Protein AF-A0A2D6PBL8-F1 (afdb_monomer_lite)

Structure (mmCIF, N/CA/C/O backbone):
data_AF-A0A2D6PBL8-F1
#
_entry.id   AF-A0A2D6PBL8-F1
#
loop_
_atom_site.group_PDB
_atom_site.id
_atom_site.type_symbol
_atom_site.label_atom_id
_atom_site.label_alt_id
_atom_site.label_comp_id
_atom_site.label_asym_id
_atom_site.label_entity_id
_atom_site.label_seq_id
_atom_site.pdbx_PDB_ins_code
_atom_site.Cartn_x
_atom_site.Cartn_y
_atom_site.Cartn_z
_atom_site.occupancy
_atom_site.B_iso_or_equiv
_atom_site.auth_seq_id
_atom_site.auth_comp_id
_atom_site.auth_asym_id
_atom_site.auth_atom_id
_atom_site.pdbx_PDB_model_num
ATOM 1 N N . MET A 1 1 ? 0.098 18.744 1.745 1.00 78.81 1 MET A N 1
ATOM 2 C CA . MET A 1 1 ? -1.239 18.242 1.344 1.00 78.81 1 MET A CA 1
ATOM 3 C C . MET A 1 1 ? -2.150 18.254 2.571 1.00 78.81 1 MET A C 1
ATOM 5 O O . MET A 1 1 ? -1.655 18.534 3.655 1.00 78.81 1 MET A O 1
ATOM 9 N N . MET A 1 2 ? -3.454 18.001 2.425 1.00 91.12 2 MET A N 1
ATOM 10 C CA . MET A 1 2 ? -4.354 17.789 3.570 1.00 91.12 2 MET A CA 1
ATOM 11 C C . MET A 1 2 ? -4.550 16.286 3.795 1.00 91.12 2 MET A C 1
ATOM 13 O O . MET A 1 2 ? -4.516 15.500 2.844 1.00 91.12 2 MET A O 1
ATOM 17 N N . GLY A 1 3 ? -4.738 15.883 5.044 1.00 94.25 3 GLY A N 1
ATOM 18 C CA . GLY A 1 3 ? -4.935 14.503 5.452 1.00 94.25 3 GLY A CA 1
ATOM 19 C C . GLY A 1 3 ? -6.067 14.330 6.454 1.00 94.25 3 GLY A C 1
ATOM 20 O O . GLY A 1 3 ? -6.824 15.251 6.756 1.00 94.25 3 GLY A O 1
ATOM 21 N N . ILE A 1 4 ? -6.190 13.092 6.917 1.00 96.38 4 ILE A N 1
ATOM 22 C CA . ILE A 1 4 ? -7.285 12.594 7.737 1.00 96.38 4 ILE A CA 1
ATOM 23 C C . ILE A 1 4 ? -6.696 11.801 8.900 1.00 96.38 4 ILE A C 1
ATOM 25 O O . ILE A 1 4 ? -5.868 10.910 8.682 1.00 96.38 4 ILE A O 1
ATOM 29 N N . ILE A 1 5 ? -7.190 12.064 10.106 1.00 96.50 5 ILE A N 1
ATOM 30 C CA . ILE A 1 5 ? -7.022 11.210 11.285 1.00 96.50 5 ILE A CA 1
ATOM 31 C C . ILE A 1 5 ? -8.344 10.496 11.535 1.00 96.50 5 ILE A C 1
ATOM 33 O O . ILE A 1 5 ? -9.414 11.085 11.405 1.00 96.50 5 ILE A O 1
ATOM 37 N N . TYR A 1 6 ? -8.299 9.212 11.871 1.00 97.12 6 TYR A N 1
ATOM 38 C CA . TYR A 1 6 ? -9.503 8.448 12.167 1.00 97.12 6 TYR A CA 1
ATOM 39 C C . TYR A 1 6 ? -9.304 7.490 13.335 1.00 97.12 6 TYR A C 1
ATOM 41 O O . TYR A 1 6 ? -8.218 6.946 13.544 1.00 97.12 6 TYR A O 1
ATOM 49 N N . VAL A 1 7 ? -10.397 7.244 14.052 1.00 97.12 7 VAL A N 1
ATOM 50 C CA . VAL A 1 7 ? -10.485 6.294 15.160 1.00 97.12 7 VAL A CA 1
ATOM 51 C C . VAL A 1 7 ? -11.512 5.226 14.809 1.00 97.12 7 VAL A C 1
ATOM 53 O O . VAL A 1 7 ? -12.610 5.538 14.352 1.00 97.12 7 VAL A O 1
ATOM 56 N N . LEU A 1 8 ? -11.148 3.961 15.005 1.00 97.75 8 LEU A N 1
ATOM 57 C CA . LEU A 1 8 ? -12.037 2.810 14.889 1.00 97.75 8 LEU A CA 1
ATOM 58 C C . LEU A 1 8 ? -12.212 2.198 16.277 1.00 97.75 8 LEU A C 1
ATOM 60 O O . LEU A 1 8 ? -11.268 1.606 16.802 1.00 97.75 8 LEU A O 1
ATOM 64 N N . GLN A 1 9 ? -13.404 2.312 16.854 1.00 97.69 9 GLN A N 1
ATOM 65 C CA . GLN A 1 9 ? -13.721 1.740 18.162 1.00 97.69 9 GLN A CA 1
ATOM 66 C C . GLN A 1 9 ? -14.529 0.460 17.987 1.00 97.69 9 GLN A C 1
ATOM 68 O O . GLN A 1 9 ? -15.564 0.460 17.328 1.00 97.69 9 GLN A O 1
ATOM 73 N N . ASN A 1 10 ? -14.060 -0.644 18.558 1.00 97.44 10 ASN A N 1
ATOM 74 C CA . ASN A 1 10 ? -14.787 -1.906 18.521 1.00 97.44 10 ASN A CA 1
ATOM 75 C C . ASN A 1 10 ? -15.902 -1.911 19.575 1.00 97.44 10 ASN A C 1
ATOM 77 O O . ASN A 1 10 ? -15.625 -1.838 20.771 1.00 97.44 10 ASN A O 1
ATO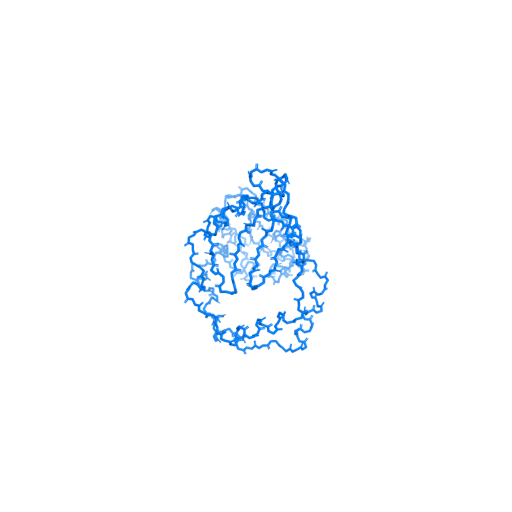M 81 N N . LYS A 1 11 ? -17.148 -2.096 19.136 1.00 96.31 11 LYS A N 1
ATOM 82 C CA . LYS A 1 11 ? -18.338 -2.139 20.001 1.00 96.31 11 LYS A CA 1
ATOM 83 C C . LYS A 1 11 ? -18.332 -3.294 20.997 1.00 96.31 11 LYS A C 1
ATOM 85 O O . LYS A 1 11 ? -18.878 -3.168 22.082 1.00 96.31 11 LYS A O 1
ATOM 90 N N . ALA A 1 12 ? -17.727 -4.423 20.635 1.00 94.81 12 ALA A N 1
ATOM 91 C CA . ALA A 1 12 ? -17.779 -5.642 21.438 1.00 94.81 12 ALA A CA 1
ATOM 92 C C . ALA A 1 12 ? -16.818 -5.629 22.637 1.00 94.81 12 ALA A C 1
ATOM 94 O O . ALA A 1 12 ? -17.020 -6.382 23.581 1.00 94.81 12 ALA A O 1
ATOM 95 N N . ASN A 1 13 ? -15.736 -4.844 22.585 1.00 93.38 13 ASN A N 1
ATOM 96 C CA . ASN A 1 13 ? -14.702 -4.857 23.629 1.00 93.38 13 ASN A CA 1
ATOM 97 C C . ASN A 1 13 ? -14.117 -3.481 23.975 1.00 93.38 13 ASN A C 1
ATOM 99 O O . ASN A 1 13 ? -13.150 -3.414 24.727 1.00 93.38 13 ASN A O 1
ATOM 103 N N . GLY A 1 14 ? -14.639 -2.402 23.389 1.00 94.50 14 GLY A N 1
ATOM 104 C CA . GLY A 1 14 ? -14.202 -1.028 23.640 1.00 94.50 14 GLY A CA 1
ATOM 105 C C . GLY A 1 14 ? -12.828 -0.659 23.072 1.00 94.50 14 GLY A C 1
ATOM 106 O O . GLY A 1 14 ? -12.452 0.507 23.131 1.00 94.50 14 GLY A O 1
ATOM 107 N N . LYS A 1 15 ? -12.077 -1.609 22.496 1.00 97.38 15 LYS A N 1
ATOM 108 C CA . LYS A 1 15 ? -10.712 -1.369 22.009 1.00 97.38 15 LYS A CA 1
ATOM 109 C C . LYS A 1 15 ? -10.702 -0.433 20.804 1.00 97.38 15 LYS A C 1
ATOM 111 O O . LYS A 1 15 ? -11.501 -0.599 19.878 1.00 97.38 15 LYS A O 1
ATOM 116 N N . CYS A 1 16 ? -9.727 0.470 20.772 1.00 97.50 16 CYS A N 1
ATOM 117 C CA . CYS A 1 16 ? -9.580 1.469 19.717 1.00 97.50 16 CYS A CA 1
ATOM 118 C C . CYS A 1 16 ? -8.396 1.186 18.783 1.00 97.50 16 CYS A C 1
ATOM 120 O O . CYS A 1 16 ? -7.395 0.577 19.166 1.00 97.50 16 CYS A O 1
ATOM 122 N N . TYR A 1 17 ? -8.521 1.658 17.546 1.00 97.25 17 TYR A N 1
ATOM 123 C CA . TYR A 1 17 ? -7.431 1.837 16.593 1.00 97.25 17 TYR A CA 1
ATOM 124 C C . TYR A 1 17 ? -7.424 3.284 16.122 1.00 97.25 17 TYR A C 1
ATOM 126 O O . TYR A 1 17 ? -8.454 3.768 15.663 1.00 97.25 17 TYR A O 1
ATOM 134 N N . VAL A 1 18 ? -6.276 3.940 16.169 1.00 96.94 18 VAL A N 1
ATOM 135 C CA . VAL A 1 18 ? -6.067 5.278 15.615 1.00 96.94 18 VAL A CA 1
ATOM 136 C C . VAL A 1 18 ? -5.159 5.157 14.399 1.00 96.94 18 VAL A C 1
ATOM 138 O O . VAL A 1 18 ? -4.177 4.413 14.418 1.00 96.94 18 VAL A O 1
ATOM 141 N N . GLY A 1 19 ? -5.476 5.863 13.321 1.00 94.62 19 GLY A N 1
ATOM 142 C CA . GLY A 1 19 ? -4.583 5.926 12.174 1.00 94.62 19 GLY A CA 1
ATOM 143 C C . GLY A 1 19 ? -4.744 7.197 11.365 1.00 94.62 19 GLY A C 1
ATOM 144 O O . GLY A 1 19 ? -5.771 7.868 11.424 1.00 94.62 19 GLY A O 1
ATOM 145 N N . GLN A 1 20 ? -3.733 7.473 10.548 1.00 94.44 20 GLN A N 1
ATOM 146 C CA . GLN A 1 20 ? -3.718 8.618 9.642 1.00 94.44 20 GLN A CA 1
ATOM 147 C C . GLN A 1 20 ? -3.707 8.232 8.157 1.00 94.44 20 GLN A C 1
ATOM 149 O O . GLN A 1 20 ? -3.354 7.104 7.773 1.00 94.44 20 GLN A O 1
ATOM 154 N N . THR A 1 21 ? -4.096 9.165 7.283 1.00 93.25 21 THR A N 1
ATOM 155 C CA . THR A 1 21 ? -3.930 9.033 5.831 1.00 93.25 21 THR A CA 1
ATOM 156 C C . THR A 1 21 ? -4.021 10.367 5.078 1.00 93.25 21 THR A C 1
ATOM 158 O O . THR A 1 21 ? -4.858 11.198 5.384 1.00 93.25 21 THR A O 1
ATOM 161 N N . ILE A 1 22 ? -3.207 10.542 4.030 1.00 93.25 22 ILE A N 1
ATOM 162 C CA . ILE A 1 22 ? -3.355 11.617 3.019 1.00 93.25 22 ILE A CA 1
ATOM 163 C C . ILE A 1 22 ? -4.211 11.188 1.811 1.00 93.25 22 ILE A C 1
ATOM 165 O O . ILE A 1 22 ? -4.356 11.908 0.829 1.00 93.25 22 ILE A O 1
ATOM 169 N N . LYS A 1 23 ? -4.705 9.946 1.820 1.00 91.81 23 LYS A N 1
ATOM 170 C CA . LYS A 1 23 ? -5.580 9.386 0.781 1.00 91.81 23 LYS A CA 1
ATOM 171 C C . LYS A 1 23 ? -7.025 9.429 1.284 1.00 91.81 23 LYS A C 1
ATOM 173 O O . LYS A 1 23 ? -7.231 9.493 2.490 1.00 91.81 23 LYS A O 1
ATOM 178 N N . PRO A 1 24 ? -8.032 9.271 0.406 1.00 94.38 24 PRO A N 1
ATOM 179 C CA . PRO A 1 24 ? -9.413 9.150 0.858 1.00 94.38 24 PRO A CA 1
ATOM 180 C C . PRO A 1 24 ? -9.573 8.029 1.893 1.00 94.38 24 PRO A C 1
ATOM 182 O O . PRO A 1 24 ? -9.096 6.905 1.668 1.00 94.38 24 PRO A O 1
ATOM 185 N N . PHE A 1 25 ? -10.278 8.311 2.993 1.00 95.00 25 PHE A N 1
ATOM 186 C CA . PHE A 1 25 ? -10.480 7.379 4.108 1.00 95.00 25 PHE A CA 1
ATOM 187 C C . PHE A 1 25 ? -10.951 5.997 3.633 1.00 95.00 25 PHE A C 1
ATOM 189 O O . PHE A 1 25 ? -10.356 4.978 3.981 1.00 95.00 25 PHE A O 1
ATOM 196 N N . ASN A 1 26 ? -11.941 5.954 2.735 1.00 94.69 26 ASN A N 1
ATOM 197 C CA . ASN A 1 26 ? -12.497 4.710 2.191 1.00 94.69 26 ASN A CA 1
ATOM 198 C C . ASN A 1 26 ? -11.440 3.805 1.540 1.00 94.69 26 ASN A C 1
ATOM 200 O O . ASN A 1 26 ? -11.502 2.576 1.654 1.00 94.69 26 ASN A O 1
ATOM 204 N N . ARG A 1 27 ? -10.431 4.394 0.886 1.00 94.69 27 ARG A N 1
ATOM 205 C CA . ARG A 1 27 ? -9.324 3.642 0.284 1.00 94.69 27 ARG A CA 1
ATOM 206 C C . ARG A 1 27 ? -8.430 3.038 1.363 1.00 94.69 27 ARG A C 1
ATOM 208 O O . ARG A 1 27 ? -8.096 1.857 1.275 1.00 94.69 27 ARG A O 1
ATOM 215 N N . ARG A 1 28 ? -8.060 3.823 2.380 1.00 94.06 28 ARG A N 1
ATOM 216 C CA . ARG A 1 28 ? -7.233 3.356 3.505 1.00 94.06 28 ARG A CA 1
ATOM 217 C C . ARG A 1 28 ? -7.950 2.281 4.324 1.00 94.06 28 ARG A C 1
ATOM 219 O O . ARG A 1 28 ? -7.333 1.284 4.698 1.00 94.06 28 ARG A O 1
ATOM 226 N N . PHE A 1 29 ? -9.249 2.457 4.538 1.00 94.56 29 PHE A N 1
ATOM 227 C CA . PHE A 1 29 ? -10.107 1.520 5.250 1.00 94.56 29 PHE A CA 1
ATOM 228 C C . PHE A 1 29 ? -10.215 0.176 4.516 1.00 94.56 29 PHE A C 1
ATOM 230 O O . PHE A 1 29 ? -10.000 -0.876 5.114 1.00 94.56 29 PHE A O 1
ATOM 237 N N . ARG A 1 30 ? -10.428 0.189 3.191 1.00 94.19 30 ARG A N 1
ATOM 238 C CA . ARG A 1 30 ? -10.430 -1.036 2.370 1.00 94.19 30 ARG A CA 1
ATOM 239 C C . ARG A 1 30 ? -9.106 -1.800 2.462 1.00 94.19 30 ARG A C 1
ATOM 241 O O . ARG A 1 30 ? -9.117 -3.023 2.580 1.00 94.19 30 ARG A O 1
ATOM 248 N N . GLN A 1 31 ? -7.977 -1.088 2.444 1.00 93.69 31 GLN A N 1
ATOM 249 C CA . GLN A 1 31 ? -6.656 -1.703 2.609 1.00 93.69 31 GLN A CA 1
ATOM 250 C C . GLN A 1 31 ? -6.526 -2.416 3.956 1.00 93.69 31 GLN A C 1
ATOM 252 O O . GLN A 1 31 ? -5.997 -3.524 4.006 1.00 93.69 31 GLN A O 1
ATOM 257 N N . HIS A 1 32 ? -7.048 -1.830 5.039 1.00 93.38 32 HIS A N 1
ATOM 258 C CA . HIS A 1 32 ? -7.063 -2.494 6.344 1.00 93.38 32 HIS A CA 1
ATOM 259 C C . HIS A 1 32 ? -7.858 -3.798 6.312 1.00 93.38 32 HIS A C 1
ATOM 261 O O . HIS A 1 32 ? -7.331 -4.819 6.753 1.00 93.38 32 HIS A O 1
ATOM 267 N N . CYS A 1 33 ? -9.052 -3.801 5.711 1.00 91.81 33 CYS A N 1
ATOM 268 C CA . CYS A 1 33 ? -9.888 -5.001 5.583 1.00 91.81 33 CYS A CA 1
ATOM 269 C C . CYS A 1 33 ? -9.183 -6.156 4.849 1.00 91.81 33 CYS A C 1
ATOM 271 O O . CYS A 1 33 ? -9.388 -7.321 5.195 1.00 91.81 33 CYS A O 1
ATOM 273 N N . GLN A 1 34 ? -8.343 -5.838 3.858 1.00 91.06 34 GLN A N 1
ATOM 274 C CA . GLN A 1 34 ? -7.590 -6.815 3.061 1.00 91.06 34 GLN A CA 1
ATOM 275 C C . GLN A 1 34 ? -6.251 -7.213 3.700 1.00 91.06 34 GLN A C 1
ATOM 277 O O . GLN A 1 34 ? -5.731 -8.292 3.436 1.00 91.06 34 GLN A O 1
ATOM 282 N N . SER A 1 35 ? -5.681 -6.357 4.549 1.00 90.69 35 SER A N 1
ATOM 283 C CA . SER A 1 35 ? -4.370 -6.586 5.159 1.00 90.69 35 SER A CA 1
ATOM 284 C C . SER A 1 35 ? -4.376 -7.688 6.230 1.00 90.69 35 SER A C 1
ATOM 286 O O . SER A 1 35 ? -5.363 -7.904 6.942 1.00 90.69 35 SER A O 1
ATOM 288 N N . GLY A 1 36 ? -3.225 -8.337 6.425 1.00 92.25 36 GLY A N 1
ATOM 289 C CA . GLY A 1 36 ? -2.962 -9.235 7.559 1.00 92.25 36 GLY A CA 1
ATOM 290 C C . GLY A 1 36 ? -2.679 -8.518 8.891 1.00 92.25 36 GLY A C 1
ATOM 291 O O . GLY A 1 36 ? -2.276 -9.167 9.851 1.00 92.25 36 GLY A O 1
ATOM 292 N N . SER A 1 37 ? -2.864 -7.193 8.959 1.00 92.38 37 SER A N 1
ATOM 293 C CA . SER A 1 37 ? -2.577 -6.383 10.153 1.00 92.38 37 SER A CA 1
ATOM 294 C C . SER A 1 37 ? -3.466 -6.750 11.349 1.00 92.38 37 SER A C 1
ATOM 296 O O . SER A 1 37 ? -4.494 -7.417 11.203 1.00 92.38 37 SER A O 1
ATOM 298 N N . TYR A 1 38 ? -3.088 -6.306 12.553 1.00 94.81 38 TYR A N 1
ATOM 299 C CA . TYR A 1 38 ? -3.864 -6.593 13.762 1.00 94.81 38 TYR A CA 1
ATOM 300 C C . TYR A 1 38 ? -5.290 -6.020 13.689 1.00 94.81 38 TYR A C 1
ATOM 302 O O . TYR A 1 38 ? -6.252 -6.773 13.846 1.00 94.81 38 TYR A O 1
ATOM 310 N N . ILE A 1 39 ? -5.435 -4.745 13.310 1.00 95.56 39 ILE A N 1
ATOM 311 C CA . ILE A 1 39 ? -6.745 -4.130 13.046 1.00 95.56 39 ILE A CA 1
ATOM 312 C C . ILE A 1 39 ? -7.486 -4.809 11.884 1.00 95.56 39 ILE A C 1
ATOM 314 O O . ILE A 1 39 ? -8.688 -5.038 11.978 1.00 95.56 39 ILE A O 1
ATOM 318 N N . GLY A 1 40 ? -6.790 -5.226 10.819 1.00 95.81 40 GLY A N 1
ATOM 319 C CA . GLY A 1 40 ? -7.403 -5.956 9.704 1.00 95.81 40 GLY A CA 1
ATOM 320 C C . GLY A 1 40 ? -8.022 -7.292 10.130 1.00 95.81 40 GLY A C 1
ATOM 321 O O . GLY A 1 40 ? -9.146 -7.616 9.743 1.00 95.81 40 GLY A O 1
ATOM 322 N N . ARG A 1 41 ? -7.327 -8.051 10.988 1.00 95.81 41 ARG A N 1
ATOM 323 C CA . ARG A 1 41 ? -7.861 -9.282 11.596 1.00 95.81 41 ARG A CA 1
ATOM 324 C C . ARG A 1 41 ? -9.072 -8.991 12.483 1.00 95.81 41 ARG A C 1
ATOM 326 O O . ARG A 1 41 ? -10.067 -9.708 12.390 1.00 95.81 41 ARG A O 1
ATOM 333 N N . ALA A 1 42 ? -9.022 -7.928 13.285 1.00 95.44 42 ALA A N 1
ATOM 334 C CA . ALA A 1 42 ? -10.135 -7.522 14.141 1.00 95.44 42 ALA A CA 1
ATOM 335 C C . ALA A 1 42 ? -11.379 -7.113 13.326 1.00 95.44 42 ALA A C 1
ATOM 337 O O . ALA A 1 42 ? -12.474 -7.598 13.605 1.00 95.44 42 ALA A O 1
ATOM 338 N N . LEU A 1 43 ? -11.210 -6.320 12.263 1.00 95.81 43 LEU A N 1
ATOM 339 C CA . LEU A 1 43 ? -12.285 -5.928 11.339 1.00 95.81 43 LEU A CA 1
ATOM 340 C C . LEU A 1 43 ? -12.962 -7.135 10.675 1.00 95.81 43 LEU A C 1
ATOM 342 O O . LEU A 1 43 ? -14.172 -7.121 10.456 1.00 95.81 43 LEU A O 1
ATOM 346 N N . ARG A 1 44 ? -12.207 -8.200 10.372 1.00 94.88 44 ARG A N 1
ATOM 347 C CA . ARG A 1 44 ? -12.778 -9.453 9.848 1.00 94.88 44 ARG A CA 1
ATOM 348 C C . ARG A 1 44 ? -13.530 -10.244 10.916 1.00 94.88 44 ARG A C 1
ATOM 350 O O . ARG A 1 44 ? -14.610 -10.756 10.621 1.00 94.88 44 ARG A O 1
ATOM 357 N N . LYS A 1 45 ? -12.982 -10.319 12.134 1.00 95.31 45 LYS A N 1
ATOM 358 C CA . LYS A 1 45 ? -13.578 -11.046 13.265 1.00 95.31 45 LYS A CA 1
ATOM 359 C C . LYS A 1 45 ? -14.910 -10.430 13.701 1.00 95.31 45 LYS A C 1
ATOM 361 O O . LYS A 1 45 ? -15.909 -11.134 13.738 1.00 95.31 45 LYS A O 1
ATOM 366 N N . TYR A 1 46 ? -14.933 -9.127 13.976 1.00 94.75 46 TYR A N 1
ATOM 367 C CA . TYR A 1 46 ? -16.114 -8.434 14.517 1.00 94.75 46 TYR A CA 1
ATOM 368 C C . TYR A 1 46 ? -16.997 -7.783 13.443 1.00 94.75 46 TYR A C 1
ATOM 370 O O . TYR A 1 46 ? -18.018 -7.183 13.762 1.00 94.75 46 TYR A O 1
ATOM 378 N N . LYS A 1 47 ? -16.624 -7.943 12.164 1.00 93.50 47 LYS A N 1
ATOM 379 C CA . LYS A 1 47 ? -17.235 -7.301 10.991 1.00 93.50 47 LYS A CA 1
ATOM 380 C C . LYS A 1 47 ? -17.108 -5.776 11.021 1.00 93.50 47 LYS A C 1
ATOM 382 O O . LYS A 1 47 ? -17.033 -5.136 12.060 1.00 93.50 47 LYS A O 1
ATOM 387 N N . VAL A 1 48 ? -17.157 -5.160 9.842 1.00 90.69 48 VAL A N 1
ATOM 388 C CA . VAL A 1 48 ? -17.063 -3.695 9.701 1.00 90.69 48 VAL A CA 1
ATOM 389 C C . VAL A 1 48 ? -18.170 -2.959 10.469 1.00 90.69 48 VAL A C 1
ATOM 391 O O . VAL A 1 48 ? -17.919 -1.878 10.987 1.00 90.69 48 VAL A O 1
ATOM 394 N N . LYS A 1 49 ? -19.373 -3.545 10.569 1.00 93.06 49 LYS A N 1
ATOM 395 C CA . LYS A 1 49 ? -20.502 -2.980 11.332 1.00 93.06 49 LYS A CA 1
ATOM 396 C C . LYS A 1 49 ? -20.278 -2.998 12.854 1.00 93.06 49 LYS A C 1
ATOM 398 O O . LYS A 1 49 ? -20.925 -2.235 13.562 1.00 93.06 49 LYS A O 1
ATOM 403 N N . GLY A 1 50 ? -19.360 -3.837 13.343 1.00 94.25 50 GLY A N 1
ATOM 404 C CA . GLY A 1 50 ? -18.978 -3.915 14.754 1.00 94.25 50 GLY A CA 1
ATOM 405 C C . GLY A 1 50 ? -18.024 -2.808 15.209 1.00 94.25 50 GLY A C 1
ATOM 406 O O . GLY A 1 50 ? -17.569 -2.847 16.348 1.00 94.25 50 GLY A O 1
ATOM 407 N N . PHE A 1 51 ? -17.702 -1.843 14.339 1.00 97.06 51 PHE A N 1
ATOM 408 C CA . PHE A 1 51 ? -16.832 -0.717 14.661 1.00 97.06 51 PHE A CA 1
ATOM 409 C C . PHE A 1 51 ? -17.528 0.622 14.428 1.00 97.06 51 PHE A C 1
ATOM 411 O O . PHE A 1 51 ? -18.062 0.857 13.340 1.00 97.06 51 PHE A O 1
ATOM 418 N N . ASP A 1 52 ? -17.439 1.512 15.414 1.00 96.81 52 ASP A N 1
ATOM 419 C CA . ASP A 1 52 ? -17.728 2.934 15.238 1.00 96.81 52 ASP A CA 1
ATOM 420 C C . ASP A 1 52 ? -16.512 3.658 14.668 1.00 96.81 52 ASP A C 1
ATOM 422 O O . ASP A 1 52 ? -15.364 3.249 14.870 1.00 96.81 52 ASP A O 1
ATOM 426 N N . LYS A 1 53 ? -16.778 4.713 13.896 1.00 96.38 53 LYS A N 1
ATOM 427 C CA . LYS A 1 53 ? -15.769 5.456 13.141 1.00 96.38 53 LYS A CA 1
ATOM 428 C C . LYS A 1 53 ? -15.884 6.929 13.481 1.00 96.38 53 LYS A C 1
ATOM 430 O O . LYS A 1 53 ? -16.931 7.523 13.251 1.00 96.38 53 LYS A O 1
ATOM 435 N N . ILE A 1 54 ? -14.792 7.506 13.957 1.00 96.50 54 ILE A N 1
ATOM 436 C CA . ILE A 1 54 ? -14.650 8.948 14.162 1.00 96.50 54 ILE A CA 1
ATOM 437 C C . ILE A 1 54 ? -13.600 9.423 13.163 1.00 96.50 54 ILE A C 1
ATOM 439 O O . ILE A 1 54 ? -12.539 8.807 13.066 1.00 96.50 54 ILE A O 1
ATOM 443 N N . ILE A 1 55 ? -13.905 10.457 12.380 1.00 97.19 55 ILE A N 1
ATOM 444 C CA . ILE A 1 55 ? -13.057 10.929 11.280 1.00 97.19 55 ILE A CA 1
ATOM 445 C C . ILE A 1 55 ? -12.849 12.434 11.438 1.00 97.19 55 ILE A C 1
ATOM 447 O O . ILE A 1 55 ? -13.812 13.187 11.535 1.00 97.19 55 ILE A O 1
ATOM 451 N N . PHE A 1 56 ? -11.587 12.849 11.435 1.00 95.06 56 PHE A N 1
ATOM 452 C CA . PHE A 1 56 ? -11.150 14.237 11.436 1.00 95.06 56 PHE A CA 1
ATOM 453 C C . PHE A 1 56 ? -10.477 14.520 10.093 1.00 95.06 56 PHE A C 1
ATOM 455 O O . PHE A 1 56 ? -9.410 13.976 9.803 1.00 95.06 56 PHE A O 1
ATOM 462 N N . GLU A 1 57 ? -11.130 15.315 9.251 1.00 94.88 57 GLU A N 1
ATOM 463 C CA . GLU A 1 57 ? -10.649 15.673 7.913 1.00 94.88 57 GLU A CA 1
ATOM 464 C C . GLU A 1 57 ? -9.917 17.023 7.922 1.00 94.88 57 GLU A C 1
ATOM 466 O O . GLU A 1 57 ? -9.919 17.736 8.923 1.00 94.88 57 GLU A O 1
ATOM 471 N N . ASN A 1 58 ? -9.315 17.389 6.787 1.00 93.56 58 ASN A N 1
ATOM 472 C CA . ASN A 1 58 ? -8.700 18.701 6.559 1.00 93.56 58 ASN A CA 1
ATOM 473 C C . ASN A 1 58 ? -7.517 19.043 7.482 1.00 93.56 58 ASN A C 1
ATOM 475 O O . ASN A 1 58 ? -7.249 20.211 7.754 1.00 93.56 58 ASN A O 1
ATOM 479 N N . ILE A 1 59 ? -6.764 18.032 7.914 1.00 92.38 59 ILE A N 1
ATOM 480 C CA . ILE A 1 59 ? -5.588 18.208 8.773 1.00 92.38 59 ILE A CA 1
ATOM 481 C C . ILE A 1 59 ? -4.356 18.481 7.907 1.00 92.38 59 ILE A C 1
ATOM 483 O O . ILE A 1 59 ? -4.143 17.803 6.901 1.00 92.38 59 ILE A O 1
ATOM 487 N N . LEU A 1 60 ? -3.521 19.447 8.285 1.00 92.88 60 LEU A N 1
ATOM 488 C CA . LEU A 1 60 ? -2.253 19.688 7.595 1.00 92.88 60 LEU A CA 1
ATOM 489 C C . LEU A 1 60 ? -1.306 18.488 7.749 1.00 92.88 60 LEU A C 1
ATOM 491 O O . LEU A 1 60 ? -1.212 17.871 8.805 1.00 92.88 60 LEU A O 1
ATOM 495 N N . GLU A 1 61 ? -0.617 18.127 6.668 1.00 89.38 61 GLU A N 1
ATOM 496 C CA . GLU A 1 61 ? 0.213 16.916 6.603 1.00 89.38 61 GLU A CA 1
ATOM 497 C C . GLU A 1 61 ? 1.346 16.863 7.640 1.00 89.38 61 GLU A C 1
ATOM 499 O O . GLU A 1 61 ? 1.685 15.780 8.113 1.00 89.38 61 GLU A O 1
ATOM 504 N N . ASP A 1 62 ? 1.908 18.011 8.004 1.00 89.44 62 ASP A N 1
ATOM 505 C CA . ASP A 1 62 ? 2.933 18.163 9.041 1.00 89.44 62 ASP A CA 1
ATOM 506 C C . ASP A 1 62 ? 2.388 17.959 10.466 1.00 89.44 62 ASP A C 1
ATOM 508 O O . ASP A 1 62 ? 3.141 17.564 11.352 1.00 89.44 62 ASP A O 1
ATOM 512 N N . GLN A 1 63 ? 1.082 18.149 10.673 1.00 91.31 63 GLN A N 1
ATOM 513 C CA . GLN A 1 63 ? 0.399 17.930 11.952 1.00 91.31 63 GLN A CA 1
ATOM 514 C C . GLN A 1 63 ? -0.095 16.488 12.136 1.00 91.31 63 GLN A C 1
ATOM 516 O O . GLN A 1 63 ? -0.415 16.087 13.254 1.00 91.31 63 GLN A O 1
ATOM 521 N N . LEU A 1 64 ? -0.169 15.691 11.062 1.00 92.31 64 LEU A N 1
ATOM 522 C CA . LEU A 1 64 ? -0.729 14.334 11.118 1.00 92.31 64 LEU A CA 1
ATOM 523 C C . LEU A 1 64 ? 0.011 13.440 12.115 1.00 92.31 64 LEU A C 1
ATOM 525 O O . LEU A 1 64 ? -0.633 12.809 12.947 1.00 92.31 64 LEU A O 1
ATOM 529 N N . ASP A 1 65 ? 1.346 13.419 12.047 1.00 91.50 65 ASP A N 1
ATOM 530 C CA . ASP A 1 65 ? 2.164 12.533 12.881 1.00 91.50 65 ASP A CA 1
ATOM 531 C C . ASP A 1 65 ? 2.001 12.868 14.379 1.00 91.50 65 ASP A C 1
ATOM 533 O O . ASP A 1 65 ? 1.874 11.953 15.194 1.00 91.50 65 ASP A O 1
ATOM 537 N N . LEU A 1 66 ? 1.948 14.159 14.736 1.00 91.81 66 LEU A N 1
ATOM 538 C CA . LEU A 1 66 ? 1.734 14.620 16.114 1.00 91.81 66 LEU A CA 1
ATOM 539 C C . LEU A 1 66 ? 0.330 14.253 16.610 1.00 91.81 66 LEU A C 1
ATOM 541 O O . LEU A 1 66 ? 0.183 13.626 17.658 1.00 91.81 66 LEU A O 1
ATOM 545 N N . LEU A 1 67 ? -0.701 14.567 15.822 1.00 93.44 67 LEU A N 1
ATOM 546 C CA . LEU A 1 67 ? -2.086 14.269 16.182 1.00 93.44 67 LEU A CA 1
ATOM 547 C C . LEU A 1 67 ? -2.334 12.761 16.289 1.00 93.44 67 LEU A C 1
ATOM 549 O O . LEU A 1 67 ? -3.043 12.320 17.190 1.00 93.44 67 LEU A O 1
ATOM 553 N N . GLU A 1 68 ? -1.745 11.941 15.414 1.00 94.94 68 GLU A N 1
ATOM 554 C CA . GLU A 1 68 ? -1.835 10.482 15.522 1.00 94.94 68 GLU A CA 1
ATOM 555 C C . GLU A 1 68 ? -1.289 10.002 16.873 1.00 94.94 68 GLU A C 1
ATOM 557 O O . GLU A 1 68 ? -1.958 9.218 17.547 1.00 94.94 68 GLU A O 1
ATOM 562 N N . GLN A 1 69 ? -0.124 10.500 17.299 1.00 93.12 69 GLN A N 1
ATOM 563 C CA . GLN A 1 69 ? 0.469 10.157 18.595 1.00 93.12 69 GLN A CA 1
ATOM 564 C C . GLN A 1 69 ? -0.417 10.596 19.768 1.00 93.12 69 GLN A C 1
ATOM 566 O O . GLN A 1 69 ? -0.701 9.790 20.659 1.00 93.12 69 GLN A O 1
ATOM 571 N N . GLU A 1 70 ? -0.909 11.837 19.746 1.00 94.62 70 GLU A N 1
ATOM 572 C CA . GLU A 1 70 ? -1.804 12.372 20.778 1.00 94.62 70 GLU A CA 1
ATOM 573 C C . GLU A 1 70 ? -3.089 11.550 20.897 1.00 94.62 70 GLU A C 1
ATOM 575 O O . GLU A 1 70 ? -3.484 11.151 21.995 1.00 94.62 70 GLU A O 1
ATOM 580 N N . TYR A 1 71 ? -3.730 11.225 19.772 1.00 95.94 71 TYR A N 1
ATOM 581 C CA . TYR A 1 71 ? -4.943 10.417 19.778 1.00 95.94 71 TYR A CA 1
ATOM 582 C C . TYR A 1 71 ? -4.671 8.963 20.172 1.00 95.94 71 TYR A C 1
ATOM 584 O O . TYR A 1 71 ? -5.493 8.362 20.866 1.00 95.94 71 TYR A O 1
ATOM 592 N N . ILE A 1 72 ? -3.527 8.385 19.796 1.00 95.62 72 ILE A N 1
ATOM 593 C CA . ILE A 1 72 ? -3.148 7.037 20.238 1.00 95.62 72 ILE A CA 1
ATOM 594 C C . ILE A 1 72 ? -3.083 6.965 21.764 1.00 95.62 72 ILE A C 1
ATOM 596 O O . ILE A 1 72 ? -3.605 5.999 22.334 1.00 95.62 72 ILE A O 1
ATOM 600 N N . LEU A 1 73 ? -2.477 7.977 22.395 1.00 94.06 73 LEU A N 1
ATOM 601 C CA . LEU A 1 73 ? -2.387 8.117 23.847 1.00 94.06 73 LEU A CA 1
ATOM 602 C C . LEU A 1 73 ? -3.768 8.361 24.462 1.00 94.06 73 LEU A C 1
ATOM 604 O O . LEU A 1 73 ? -4.183 7.607 25.340 1.00 94.06 73 LEU A O 1
ATOM 608 N N . LYS A 1 74 ? -4.515 9.344 23.944 1.00 95.69 74 LYS A N 1
ATOM 609 C CA . LYS A 1 74 ? -5.858 9.713 24.421 1.00 95.69 74 LYS A CA 1
ATOM 610 C C . LYS A 1 74 ? -6.826 8.530 24.441 1.00 95.69 74 LYS A C 1
ATOM 612 O O . LYS A 1 74 ? -7.611 8.397 25.373 1.00 95.69 74 LYS A O 1
ATOM 617 N N . TYR A 1 75 ? -6.776 7.670 23.424 1.00 93.75 75 TYR A N 1
ATOM 618 C CA . TYR A 1 75 ? -7.654 6.503 23.307 1.00 93.75 75 TYR A CA 1
ATOM 619 C C . TYR A 1 75 ? -7.051 5.205 23.869 1.00 93.75 75 TYR A C 1
ATOM 621 O O . TYR A 1 75 ? -7.655 4.149 23.682 1.00 93.75 75 TYR A O 1
ATOM 629 N N . ASN A 1 76 ? -5.870 5.249 24.504 1.00 94.69 76 ASN A N 1
ATOM 630 C CA . ASN A 1 76 ? -5.138 4.073 25.001 1.00 94.69 76 ASN A CA 1
ATOM 631 C C . ASN A 1 76 ? -5.125 2.915 23.978 1.00 94.69 76 ASN A C 1
ATOM 633 O O . ASN A 1 76 ? -5.423 1.757 24.273 1.00 94.69 76 ASN A O 1
ATOM 637 N N . SER A 1 77 ? -4.848 3.254 22.716 1.00 96.00 77 SER A N 1
ATOM 638 C CA . SER A 1 77 ? -5.080 2.349 21.582 1.00 96.00 77 SER A CA 1
ATOM 639 C C . SER A 1 77 ? -3.939 1.354 21.338 1.00 96.00 77 SER A C 1
ATOM 641 O O . SER A 1 77 ? -4.015 0.550 20.408 1.00 96.00 77 SER A O 1
ATOM 643 N N . ILE A 1 78 ? -2.889 1.374 22.160 1.00 96.81 78 ILE A N 1
ATOM 644 C CA . ILE A 1 78 ? -1.736 0.474 22.049 1.00 96.81 78 ILE A CA 1
ATOM 645 C C . ILE A 1 78 ? -2.095 -0.928 22.538 1.00 96.81 78 ILE A C 1
ATOM 647 O O . ILE A 1 78 ? -2.730 -1.099 23.576 1.00 96.81 78 ILE A O 1
ATOM 651 N N . ALA A 1 79 ? -1.693 -1.955 21.792 1.00 93.56 79 ALA A N 1
ATOM 652 C CA . ALA A 1 79 ? -1.834 -3.342 22.214 1.00 93.56 79 ALA A CA 1
ATOM 653 C C . ALA A 1 79 ? -1.085 -3.576 23.546 1.00 93.56 79 ALA A C 1
ATOM 655 O O . ALA A 1 79 ? 0.064 -3.156 23.664 1.00 93.56 79 ALA A O 1
ATOM 656 N N . PRO A 1 80 ? -1.695 -4.258 24.537 1.00 94.69 80 PRO A N 1
ATOM 657 C CA . PRO A 1 80 ? -2.904 -5.088 24.441 1.00 94.69 80 PRO A CA 1
ATOM 658 C C . PRO A 1 80 ? -4.244 -4.347 24.614 1.00 94.69 80 PRO A C 1
ATOM 660 O O . PRO A 1 80 ? -5.296 -4.941 24.339 1.00 94.69 80 PRO A O 1
ATOM 663 N N . ASN A 1 81 ? -4.222 -3.082 25.034 1.00 93.94 81 ASN A N 1
ATOM 664 C CA . ASN A 1 81 ? -5.410 -2.284 25.356 1.00 93.94 81 ASN A CA 1
ATOM 665 C C . ASN A 1 81 ? -6.179 -1.824 24.107 1.00 93.94 81 ASN A C 1
ATOM 667 O O . ASN A 1 81 ? -7.402 -1.726 24.137 1.00 93.94 81 ASN A O 1
ATOM 671 N N . GLY A 1 82 ? -5.494 -1.659 22.974 1.00 96.19 82 GLY A N 1
ATOM 672 C CA . GLY A 1 82 ? -6.105 -1.397 21.671 1.00 96.19 82 GLY A CA 1
ATOM 673 C C . GLY A 1 82 ? -5.506 -2.222 20.529 1.00 96.19 82 GLY A C 1
ATOM 674 O O . GLY A 1 82 ? -5.037 -3.347 20.729 1.00 96.19 82 GLY A O 1
ATOM 675 N N . TYR A 1 83 ? -5.575 -1.685 19.308 1.00 96.81 83 TYR A N 1
ATOM 676 C CA . TYR A 1 83 ? -5.113 -2.345 18.080 1.00 96.81 83 TYR A CA 1
ATOM 677 C C . TYR A 1 83 ? -3.865 -1.714 17.441 1.00 96.81 83 TYR A C 1
ATOM 679 O O . TYR A 1 83 ? -3.312 -2.301 16.503 1.00 96.81 83 TYR A O 1
ATOM 687 N N . ASN A 1 84 ? -3.412 -0.544 17.897 1.00 96.06 84 ASN A N 1
ATOM 688 C CA . ASN A 1 84 ? -2.146 0.046 17.469 1.00 96.06 84 ASN A CA 1
ATOM 689 C C . ASN A 1 84 ? -0.980 -0.779 18.026 1.00 96.06 84 ASN A C 1
ATOM 691 O O . ASN A 1 84 ? -0.978 -1.174 19.186 1.00 96.06 84 ASN A O 1
ATOM 695 N N . LEU A 1 85 ? 0.019 -1.062 17.190 1.00 92.56 85 LEU A N 1
ATOM 696 C CA . LEU A 1 85 ? 1.215 -1.814 17.603 1.00 92.56 85 LEU A CA 1
ATOM 697 C C . LEU A 1 85 ? 2.379 -0.899 17.996 1.00 92.56 85 LEU A C 1
ATOM 699 O O . LEU A 1 85 ? 3.364 -1.359 18.560 1.00 92.56 85 LEU A O 1
ATOM 703 N N . THR A 1 86 ? 2.288 0.383 17.655 1.00 88.62 86 THR A N 1
ATOM 704 C CA . THR A 1 86 ? 3.303 1.400 17.923 1.00 88.62 86 THR A CA 1
ATOM 705 C C . THR A 1 86 ? 2.610 2.704 18.296 1.00 88.62 86 THR A C 1
ATOM 707 O O . THR A 1 86 ? 1.454 2.913 17.925 1.00 88.62 86 THR A O 1
ATOM 710 N N . HIS A 1 87 ? 3.334 3.600 18.969 1.00 85.75 87 HIS A N 1
ATOM 711 C CA . HIS A 1 87 ? 2.849 4.922 19.383 1.00 85.75 87 HIS A CA 1
ATOM 712 C C . HIS A 1 87 ? 2.510 5.886 18.235 1.00 85.75 87 HIS A C 1
ATOM 714 O O . HIS A 1 87 ? 2.075 6.991 18.512 1.00 85.75 87 HIS A O 1
ATOM 720 N N . GLY A 1 88 ? 2.657 5.486 16.967 1.00 80.38 88 GLY A N 1
ATOM 721 C CA . GLY A 1 88 ? 2.437 6.359 15.807 1.00 80.38 88 GLY A CA 1
ATOM 722 C C . GLY A 1 88 ? 3.679 7.155 15.400 1.00 80.38 88 GLY A C 1
ATOM 723 O O . GLY A 1 88 ? 4.797 6.861 15.837 1.00 80.38 88 GLY A O 1
ATOM 724 N N . GLY A 1 89 ? 3.497 8.120 14.496 1.00 66.12 89 GLY A N 1
ATOM 725 C CA . GLY A 1 89 ? 4.544 9.053 14.041 1.00 66.12 89 GLY A CA 1
ATOM 726 C C . GLY A 1 89 ? 5.623 8.440 13.143 1.00 66.12 89 GLY A C 1
ATOM 727 O O . GLY A 1 89 ? 6.664 9.038 12.879 1.00 66.12 89 GLY A O 1
ATOM 728 N N . LYS A 1 90 ? 5.398 7.217 12.655 1.00 62.72 90 LYS A N 1
ATOM 729 C CA . LYS A 1 90 ? 6.250 6.574 11.651 1.00 62.72 90 LYS A CA 1
ATOM 730 C C . LYS A 1 90 ? 5.423 6.330 10.406 1.00 62.72 90 LYS A C 1
ATOM 732 O O . LYS A 1 90 ? 4.960 5.220 10.154 1.00 62.72 90 LYS A O 1
ATOM 737 N N . ASN A 1 91 ? 5.318 7.363 9.579 1.00 58.06 91 ASN A N 1
ATOM 738 C CA . ASN A 1 91 ? 4.830 7.315 8.201 1.00 58.06 91 ASN A CA 1
ATOM 739 C C . ASN A 1 91 ? 5.694 6.433 7.275 1.00 58.06 91 ASN A C 1
ATOM 741 O O . ASN A 1 91 ? 5.987 6.828 6.155 1.00 58.06 91 ASN A O 1
ATOM 745 N N . GLY A 1 92 ? 6.201 5.276 7.721 1.00 53.72 92 GLY A N 1
ATOM 746 C CA . GLY A 1 92 ? 7.039 4.381 6.915 1.00 53.72 92 GLY A CA 1
ATOM 747 C C . GLY A 1 92 ? 8.179 5.091 6.173 1.00 53.72 92 GLY A C 1
ATOM 748 O O . GLY A 1 92 ? 8.640 4.589 5.147 1.00 53.72 92 GLY A O 1
ATOM 749 N N . LYS A 1 93 ? 8.606 6.277 6.639 1.00 47.81 93 LYS A N 1
ATOM 750 C CA . LYS A 1 93 ? 9.748 6.988 6.086 1.00 47.81 93 LYS A CA 1
ATOM 751 C C . LYS A 1 93 ? 10.933 6.145 6.516 1.00 47.81 93 LYS A C 1
ATOM 753 O O . LYS A 1 93 ? 11.395 6.239 7.647 1.00 47.81 93 LYS A O 1
ATOM 758 N N . PHE A 1 94 ? 11.344 5.236 5.634 1.00 44.00 94 PHE A N 1
ATOM 759 C CA . PHE A 1 94 ? 12.611 4.540 5.768 1.00 44.00 94 PHE A CA 1
ATOM 760 C C . PHE A 1 94 ? 13.661 5.597 6.114 1.00 44.00 94 PHE A C 1
ATOM 762 O O . PHE A 1 94 ? 13.739 6.617 5.417 1.00 44.00 94 PHE A O 1
ATOM 769 N N . SER A 1 95 ? 14.419 5.373 7.190 1.00 53.72 95 SER A N 1
ATOM 770 C CA . SER A 1 95 ? 15.593 6.192 7.481 1.00 53.72 95 SER A CA 1
ATOM 771 C C . SER A 1 95 ? 16.477 6.258 6.231 1.00 53.72 95 SER A C 1
ATOM 773 O O . SER A 1 95 ? 16.448 5.333 5.414 1.00 53.72 95 SER A O 1
ATOM 775 N N . GLU A 1 96 ? 17.250 7.333 6.058 1.00 55.62 96 GLU A N 1
ATOM 776 C CA . GLU A 1 96 ? 18.299 7.422 5.022 1.00 55.62 96 GLU A CA 1
ATOM 777 C C . GLU A 1 96 ? 19.104 6.113 4.955 1.00 55.62 96 GLU A C 1
ATOM 779 O O . GLU A 1 96 ? 19.255 5.503 3.897 1.00 55.62 96 GLU A O 1
ATOM 784 N N . GLU A 1 97 ? 19.469 5.591 6.127 1.00 53.34 97 GLU A N 1
ATOM 785 C CA . GLU A 1 97 ? 20.144 4.308 6.295 1.00 53.34 97 GLU A CA 1
ATOM 786 C C . GLU A 1 97 ? 19.351 3.128 5.700 1.00 53.34 97 GLU A C 1
ATOM 788 O O . GLU A 1 97 ? 19.891 2.332 4.936 1.00 53.34 97 GLU A O 1
ATOM 793 N N . SER A 1 98 ? 18.043 3.028 5.960 1.00 55.25 98 SER A N 1
ATOM 794 C CA . SER A 1 98 ? 17.203 1.947 5.424 1.00 55.25 98 SER A CA 1
ATOM 795 C C . SER A 1 98 ? 16.880 2.104 3.930 1.00 55.25 98 SER A C 1
ATOM 797 O O . SER A 1 98 ? 16.660 1.105 3.245 1.00 55.25 98 SER A O 1
ATOM 799 N N . LYS A 1 99 ? 16.875 3.333 3.393 1.00 56.53 99 LYS A N 1
ATOM 800 C CA . LYS A 1 99 ? 16.789 3.590 1.941 1.00 56.53 99 LYS A CA 1
ATOM 801 C C . LYS A 1 99 ? 18.093 3.240 1.222 1.00 56.53 99 LYS A C 1
ATOM 803 O O . LYS A 1 99 ? 18.035 2.831 0.059 1.00 56.53 99 LYS A O 1
ATOM 808 N N . ASN A 1 100 ? 19.231 3.381 1.904 1.00 55.00 100 ASN A N 1
ATOM 809 C CA . ASN A 1 100 ? 20.552 2.984 1.416 1.00 55.00 100 ASN A CA 1
ATOM 810 C C . ASN A 1 100 ? 20.834 1.487 1.597 1.00 55.00 100 ASN A C 1
ATOM 812 O O . ASN A 1 100 ? 21.583 0.926 0.803 1.00 55.00 100 ASN A O 1
ATOM 816 N N . ARG A 1 101 ? 20.113 0.785 2.484 1.00 55.09 101 ARG A N 1
ATOM 817 C CA . ARG A 1 101 ? 19.997 -0.692 2.505 1.00 55.09 101 ARG A CA 1
ATOM 818 C C . ARG A 1 101 ? 19.197 -1.254 1.312 1.00 55.09 101 ARG A C 1
ATOM 820 O O . ARG A 1 101 ? 18.458 -2.231 1.432 1.00 55.09 101 ARG A O 1
ATOM 827 N N . LYS A 1 102 ? 19.326 -0.662 0.121 1.00 56.81 102 LYS A N 1
ATOM 828 C CA . LYS A 1 102 ? 18.900 -1.315 -1.123 1.00 56.81 102 LYS A CA 1
ATOM 829 C C . LYS A 1 102 ? 19.828 -2.510 -1.370 1.00 56.81 102 LYS A C 1
ATOM 831 O O . LYS A 1 102 ? 21.041 -2.348 -1.280 1.00 56.81 102 LYS A O 1
ATOM 836 N N . PRO A 1 103 ? 19.318 -3.677 -1.797 1.00 52.75 103 PRO A N 1
ATOM 837 C CA . PRO A 1 103 ? 20.133 -4.830 -2.183 1.00 52.75 103 PRO A CA 1
ATOM 838 C C . PRO A 1 103 ? 20.811 -4.609 -3.549 1.00 52.75 103 PRO A C 1
ATOM 840 O O . PRO A 1 103 ? 20.752 -5.466 -4.426 1.00 52.75 103 PRO A O 1
ATOM 843 N N . LYS A 1 104 ? 21.383 -3.423 -3.792 1.00 54.22 104 LYS A N 1
ATOM 844 C CA . LYS A 1 104 ? 22.119 -3.145 -5.029 1.00 54.22 104 LYS A CA 1
ATOM 845 C C . LYS A 1 104 ? 23.441 -3.902 -5.047 1.00 54.22 104 LYS A C 1
ATOM 847 O O . LYS A 1 104 ? 23.820 -4.394 -6.095 1.00 54.22 104 LYS A O 1
ATOM 852 N N . GLU A 1 105 ? 24.091 -4.071 -3.902 1.00 58.12 105 GLU A N 1
ATOM 853 C CA . GLU A 1 105 ? 25.366 -4.793 -3.821 1.00 58.12 105 GLU A CA 1
ATOM 854 C C . GLU A 1 105 ? 25.186 -6.298 -3.599 1.00 58.12 105 GLU A C 1
ATOM 856 O O . GLU A 1 105 ? 25.994 -7.093 -4.069 1.00 58.12 105 GLU A O 1
ATOM 861 N N . SER A 1 106 ? 24.108 -6.722 -2.933 1.00 61.78 106 SER A N 1
ATOM 862 C CA . SER A 1 106 ? 23.872 -8.136 -2.604 1.00 61.78 106 SER A CA 1
ATOM 863 C C . SER A 1 106 ? 23.290 -8.970 -3.750 1.00 61.78 106 SER A C 1
ATOM 865 O O . SER A 1 106 ? 23.035 -10.154 -3.567 1.00 61.78 106 SER A O 1
ATOM 867 N N . ARG A 1 107 ? 23.060 -8.379 -4.930 1.00 68.88 107 ARG A N 1
ATOM 868 C CA . ARG A 1 107 ? 22.487 -9.063 -6.106 1.00 68.88 107 ARG A CA 1
ATOM 869 C C . ARG A 1 107 ? 23.239 -8.782 -7.411 1.00 68.88 107 ARG A C 1
ATOM 871 O O . ARG A 1 107 ? 22.669 -8.930 -8.490 1.00 68.88 107 ARG A O 1
ATOM 878 N N . VAL A 1 108 ? 24.499 -8.365 -7.325 1.00 75.06 108 VAL A N 1
ATOM 879 C CA . VAL A 1 108 ? 25.355 -8.075 -8.487 1.00 75.06 108 VAL A CA 1
ATOM 880 C C . VAL A 1 108 ? 26.520 -9.058 -8.531 1.00 75.06 108 VAL A C 1
ATOM 882 O O . VAL A 1 108 ? 27.009 -9.490 -7.488 1.00 75.06 108 VAL A O 1
ATOM 885 N N . GLY A 1 109 ? 26.942 -9.427 -9.744 1.00 81.00 109 GLY A N 1
ATOM 886 C CA . GLY A 1 109 ? 27.994 -10.422 -9.957 1.00 81.00 109 GLY A CA 1
ATOM 887 C C . GLY A 1 109 ? 27.642 -11.750 -9.290 1.00 81.00 109 GLY A C 1
ATOM 888 O O . GLY A 1 109 ? 26.478 -12.149 -9.288 1.00 81.00 109 GLY A O 1
ATOM 889 N N . GLU A 1 110 ? 28.634 -12.378 -8.669 1.00 83.56 110 GLU A N 1
ATOM 890 C CA . GLU A 1 110 ? 28.527 -13.670 -7.976 1.00 83.56 110 GLU A CA 1
ATOM 891 C C . GLU A 1 110 ? 27.510 -13.692 -6.831 1.00 83.56 110 GLU A C 1
ATOM 893 O O . GLU A 1 110 ? 26.947 -14.739 -6.523 1.00 83.56 110 GLU A O 1
ATOM 898 N N . LYS A 1 111 ? 27.200 -12.534 -6.236 1.00 79.56 111 LYS A N 1
ATOM 899 C CA . LYS A 1 111 ? 26.190 -12.432 -5.171 1.00 79.56 111 LYS A CA 1
ATOM 900 C C . LYS A 1 111 ? 24.764 -12.611 -5.699 1.00 79.56 111 LYS A C 1
ATOM 902 O O . LYS A 1 111 ? 23.838 -12.831 -4.922 1.00 79.56 111 LYS A O 1
ATOM 907 N N . ASN A 1 112 ? 24.550 -12.508 -7.013 1.00 84.00 112 ASN A N 1
ATOM 908 C CA . ASN A 1 112 ? 23.260 -12.826 -7.608 1.00 84.00 112 ASN A CA 1
ATOM 909 C C . ASN A 1 112 ? 23.015 -14.348 -7.526 1.00 84.00 112 ASN A C 1
ATOM 911 O O . ASN A 1 112 ? 23.792 -15.106 -8.101 1.00 84.00 112 ASN A O 1
ATOM 915 N N . PRO A 1 113 ? 21.906 -14.825 -6.925 1.00 83.19 113 PRO A N 1
ATOM 916 C CA . PRO A 1 113 ? 21.586 -16.258 -6.859 1.00 83.19 113 PRO A CA 1
ATOM 917 C C . PRO A 1 113 ? 21.516 -16.972 -8.219 1.00 83.19 113 PRO A C 1
ATOM 919 O O . PRO A 1 113 ? 21.583 -18.204 -8.278 1.00 83.19 113 PRO A O 1
ATOM 922 N N . PHE A 1 114 ? 21.350 -16.200 -9.297 1.00 86.69 114 PHE A N 1
ATOM 923 C CA . PHE A 1 114 ? 21.316 -16.659 -10.683 1.00 86.69 114 PHE A CA 1
ATOM 924 C C . PHE A 1 114 ? 22.614 -16.385 -11.461 1.00 86.69 114 PHE A C 1
ATOM 926 O O . PHE A 1 114 ? 22.642 -16.588 -12.673 1.00 86.69 114 PHE A O 1
ATOM 933 N N . TYR A 1 115 ? 23.689 -15.933 -10.810 1.00 87.69 115 TYR A N 1
ATOM 934 C CA . TYR A 1 115 ? 24.982 -15.748 -11.469 1.00 87.69 115 TYR A CA 1
ATOM 935 C C . TYR A 1 115 ? 25.511 -17.076 -12.017 1.00 87.69 115 TYR A C 1
ATOM 937 O O . TYR A 1 115 ? 25.470 -18.094 -11.328 1.00 87.69 115 TYR A O 1
ATOM 945 N N . GLY A 1 116 ? 25.947 -17.080 -13.279 1.00 85.94 116 GLY A N 1
ATOM 946 C CA . GLY A 1 116 ? 26.437 -18.279 -13.971 1.00 85.94 116 GLY A CA 1
ATOM 947 C C . GLY A 1 116 ? 25.386 -19.368 -14.2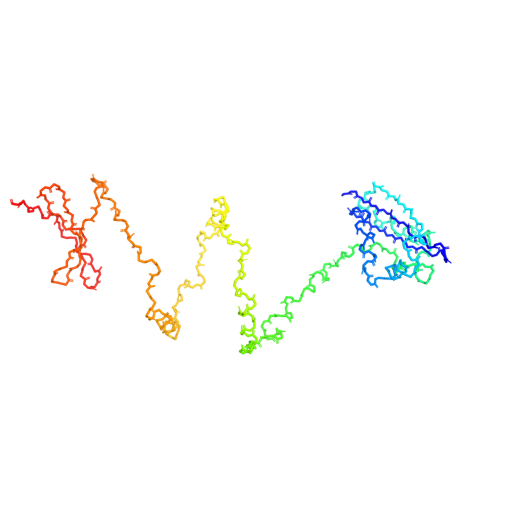36 1.00 85.94 116 GLY A C 1
ATOM 948 O O . GLY A 1 116 ? 25.707 -20.384 -14.846 1.00 85.94 116 GLY A O 1
ATOM 949 N N . LYS A 1 117 ? 24.127 -19.187 -13.815 1.00 88.31 117 LYS A N 1
ATOM 950 C CA . LYS A 1 117 ? 23.058 -20.167 -14.032 1.00 88.31 117 LYS A CA 1
ATOM 9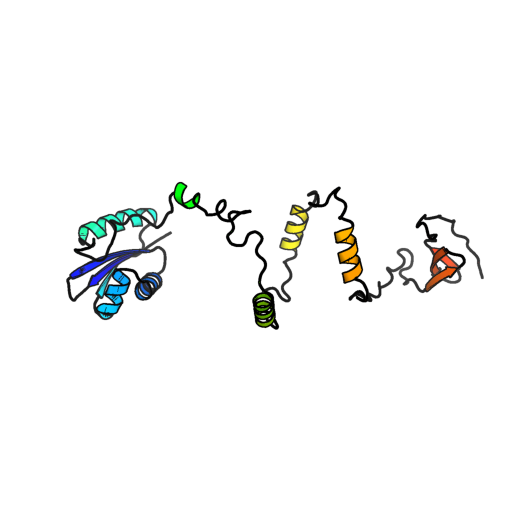51 C C . LYS A 1 117 ? 22.294 -19.847 -15.310 1.00 88.31 117 LYS A C 1
ATOM 953 O O . LYS A 1 117 ? 21.861 -18.717 -15.528 1.00 88.31 117 LYS A O 1
ATOM 958 N N . HIS A 1 118 ? 22.050 -20.872 -16.118 1.00 87.75 118 HIS A N 1
ATOM 959 C CA . HIS A 1 118 ? 21.184 -20.783 -17.288 1.00 87.75 118 HIS A CA 1
ATOM 960 C C . HIS A 1 118 ? 19.833 -21.444 -17.007 1.00 87.75 118 HIS A C 1
ATOM 962 O O . HIS A 1 118 ? 19.748 -22.448 -16.301 1.00 87.75 118 HIS A O 1
ATOM 968 N N . HIS A 1 119 ? 18.760 -20.886 -17.571 1.00 87.12 119 HIS A N 1
ATOM 969 C CA . HIS A 1 119 ? 17.457 -21.545 -17.541 1.00 87.12 119 HIS A CA 1
ATOM 970 C C . HIS A 1 119 ? 17.535 -22.910 -18.232 1.00 87.12 119 HIS A C 1
ATOM 972 O O . HIS A 1 119 ? 18.170 -23.040 -19.279 1.00 87.12 119 HIS A O 1
ATOM 978 N N . THR A 1 120 ? 16.847 -23.905 -17.672 1.00 91.12 120 THR A N 1
ATOM 979 C CA . THR A 1 120 ? 16.699 -25.221 -18.302 1.00 91.12 120 THR A CA 1
ATOM 980 C C . THR A 1 120 ? 15.905 -25.108 -19.601 1.00 91.12 120 THR A C 1
ATOM 982 O O . THR A 1 120 ? 15.068 -24.214 -19.748 1.00 91.12 120 THR A O 1
ATOM 985 N N . GLU A 1 121 ? 16.105 -26.042 -20.530 1.00 90.94 121 GLU A N 1
ATOM 986 C CA . GLU A 1 121 ? 15.373 -26.057 -21.806 1.00 90.94 121 GLU A CA 1
ATOM 987 C C . GLU A 1 121 ? 13.853 -26.117 -21.608 1.00 90.94 121 GLU A C 1
ATOM 989 O O . GLU A 1 121 ? 13.109 -25.383 -22.256 1.00 90.94 121 GLU A O 1
ATOM 994 N N . LYS A 1 122 ? 13.383 -26.890 -20.619 1.00 91.44 122 LYS A N 1
ATOM 995 C CA . LYS A 1 122 ? 11.963 -26.927 -20.231 1.00 91.44 122 LYS A CA 1
ATOM 996 C C . LYS A 1 122 ? 11.447 -25.544 -19.814 1.00 91.44 122 LYS A C 1
ATOM 998 O O . LYS A 1 122 ? 10.361 -25.139 -20.223 1.00 91.44 122 LYS A O 1
ATOM 1003 N N . SER A 1 123 ? 12.229 -24.805 -19.025 1.00 88.12 123 SER A N 1
ATOM 1004 C CA . SER A 1 123 ? 11.861 -23.462 -18.568 1.00 88.12 123 SER A CA 1
ATOM 1005 C C . SER A 1 123 ? 11.897 -22.444 -19.713 1.00 88.12 123 SER A C 1
ATOM 1007 O O . SER A 1 123 ? 10.955 -21.669 -19.864 1.00 88.12 123 SER A O 1
ATOM 1009 N N . LYS A 1 124 ? 12.912 -22.498 -20.589 1.00 91.50 124 LYS A N 1
ATOM 1010 C CA . LYS A 1 124 ? 12.981 -21.665 -21.803 1.00 91.50 124 LYS A CA 1
ATOM 1011 C C . LYS A 1 124 ? 11.775 -21.894 -22.715 1.00 91.50 124 LYS A C 1
ATOM 1013 O O . LYS A 1 124 ? 11.174 -20.921 -23.173 1.00 91.50 124 LYS A O 1
ATOM 1018 N N . LYS A 1 125 ? 11.394 -23.157 -22.937 1.00 91.75 125 LYS A N 1
ATOM 1019 C CA . LYS A 1 125 ? 10.233 -23.529 -23.754 1.00 91.75 125 LYS A CA 1
ATOM 1020 C C . LYS A 1 125 ? 8.932 -22.988 -23.160 1.00 91.75 125 LYS A C 1
ATOM 1022 O O . LYS A 1 125 ? 8.201 -22.297 -23.858 1.00 91.75 125 LYS A O 1
ATOM 1027 N N . SER A 1 126 ? 8.710 -23.185 -21.861 1.00 91.25 126 SER A N 1
ATOM 1028 C CA . SER A 1 126 ? 7.523 -22.665 -21.169 1.00 91.25 126 SER A CA 1
ATOM 1029 C C . SER A 1 126 ? 7.426 -21.131 -21.227 1.00 91.25 126 SER A C 1
ATOM 1031 O O . SER A 1 126 ? 6.362 -20.583 -21.507 1.00 91.25 126 SER A O 1
ATOM 1033 N N . ILE A 1 127 ? 8.547 -20.419 -21.049 1.00 89.94 127 ILE A N 1
ATOM 1034 C CA . ILE A 1 127 ? 8.590 -18.953 -21.190 1.00 89.94 127 ILE A CA 1
ATOM 1035 C C . ILE A 1 127 ? 8.275 -18.529 -22.632 1.00 89.94 127 ILE A C 1
ATOM 1037 O O . ILE A 1 127 ? 7.585 -17.530 -22.841 1.00 89.94 127 ILE A O 1
ATOM 1041 N N . SER A 1 128 ? 8.791 -19.259 -23.624 1.00 91.06 128 SER A N 1
ATOM 1042 C CA . SER A 1 128 ? 8.535 -18.993 -25.043 1.00 91.06 128 SER A CA 1
ATOM 1043 C C . SER A 1 128 ? 7.054 -19.163 -25.383 1.00 91.06 128 SER A C 1
ATOM 1045 O O . SER A 1 128 ? 6.454 -18.256 -25.957 1.00 91.06 128 SER A O 1
ATOM 1047 N N . GLU A 1 129 ? 6.452 -20.275 -24.958 1.00 91.44 129 GLU A N 1
ATOM 1048 C CA . GLU A 1 129 ? 5.031 -20.575 -25.146 1.00 91.44 129 GLU A CA 1
ATOM 1049 C C . GLU A 1 129 ? 4.144 -19.518 -24.487 1.00 91.44 129 GLU A C 1
ATOM 1051 O O . GLU A 1 129 ? 3.264 -18.974 -25.147 1.00 91.44 129 GLU A O 1
ATOM 1056 N N . ALA A 1 130 ? 4.437 -19.134 -23.240 1.00 90.06 130 ALA A N 1
ATOM 1057 C CA . ALA A 1 130 ? 3.678 -18.104 -22.533 1.00 90.06 130 ALA A CA 1
ATOM 1058 C C . ALA A 1 130 ? 3.725 -16.736 -23.236 1.00 90.06 130 ALA A C 1
ATOM 1060 O O . ALA A 1 130 ? 2.753 -15.983 -23.194 1.00 90.06 130 ALA A O 1
ATOM 1061 N N . LYS A 1 131 ? 4.851 -16.394 -23.877 1.00 87.75 131 LYS A N 1
ATOM 1062 C CA . LYS A 1 131 ? 5.022 -15.130 -24.613 1.00 87.75 131 LYS A CA 1
ATOM 1063 C C . LYS A 1 131 ? 4.475 -15.181 -26.039 1.00 87.75 131 LYS A C 1
ATOM 1065 O O . LYS A 1 131 ? 4.279 -14.125 -26.645 1.00 87.75 131 LYS A O 1
ATOM 1070 N N . LYS A 1 132 ? 4.245 -16.371 -26.596 1.00 88.31 132 LYS A N 1
ATOM 1071 C CA . LYS A 1 132 ? 3.766 -16.538 -27.968 1.00 88.31 132 LYS A CA 1
ATOM 1072 C C . LYS A 1 132 ? 2.371 -15.921 -28.096 1.00 88.31 132 LYS A C 1
ATOM 1074 O O . LYS A 1 132 ? 1.460 -16.256 -27.353 1.00 88.31 132 LYS A O 1
ATOM 1079 N N . GLY A 1 133 ? 2.217 -14.983 -29.028 1.00 81.25 133 GLY A N 1
ATOM 1080 C CA . GLY A 1 133 ? 0.944 -14.297 -29.274 1.00 81.25 133 GLY A CA 1
ATOM 1081 C C . GLY A 1 133 ? 0.638 -13.116 -28.346 1.00 81.25 133 GLY A C 1
ATOM 1082 O O . GLY A 1 133 ? -0.316 -12.387 -28.612 1.00 81.25 133 GLY A O 1
ATOM 1083 N N . GLN A 1 134 ? 1.449 -12.850 -27.315 1.00 83.81 134 GLN A N 1
ATOM 1084 C CA . GLN A 1 134 ? 1.271 -11.638 -26.514 1.00 83.81 134 GLN A CA 1
ATOM 1085 C C . GLN A 1 134 ? 1.670 -10.400 -27.321 1.00 83.81 134 GLN A C 1
ATOM 1087 O O . GLN A 1 134 ? 2.776 -10.308 -27.857 1.00 83.81 134 GLN A O 1
ATOM 1092 N N . ILE A 1 135 ? 0.766 -9.424 -27.391 1.00 82.62 135 ILE A N 1
ATOM 1093 C CA . ILE A 1 135 ? 1.032 -8.136 -28.027 1.00 82.62 135 ILE A CA 1
ATOM 1094 C C . ILE A 1 135 ? 1.844 -7.273 -27.052 1.00 82.62 135 ILE A C 1
ATOM 1096 O O . ILE A 1 135 ? 1.359 -6.983 -25.957 1.00 82.62 135 ILE A O 1
ATOM 1100 N N . PRO A 1 136 ? 3.055 -6.813 -27.423 1.00 81.06 136 PRO A N 1
ATOM 1101 C CA . PRO A 1 136 ? 3.780 -5.854 -26.604 1.00 81.06 136 PRO A CA 1
ATOM 1102 C C . PRO A 1 136 ? 2.929 -4.600 -26.381 1.00 81.06 136 PRO A C 1
ATOM 1104 O O . PRO A 1 136 ? 2.364 -4.058 -27.327 1.00 81.06 136 PRO A O 1
ATOM 1107 N N . TRP A 1 137 ? 2.886 -4.089 -25.151 1.00 78.88 137 TRP A N 1
ATOM 1108 C CA . TRP A 1 137 ? 2.100 -2.896 -24.784 1.00 78.88 137 TRP A CA 1
ATOM 1109 C C . TRP A 1 137 ? 2.470 -1.624 -25.579 1.00 78.88 137 TRP A C 1
ATOM 1111 O O . TRP A 1 137 ? 1.720 -0.641 -25.592 1.00 78.88 137 TRP A O 1
ATOM 1121 N N . MET A 1 138 ? 3.638 -1.651 -26.227 1.00 82.12 138 MET A N 1
ATOM 1122 C CA . MET A 1 138 ? 4.198 -0.592 -27.064 1.00 82.12 138 MET A CA 1
ATOM 1123 C C . MET A 1 138 ? 4.071 -0.874 -28.571 1.00 82.12 138 MET A C 1
ATOM 1125 O O . MET A 1 138 ? 4.591 -0.117 -29.387 1.00 82.12 138 MET A O 1
ATOM 1129 N N . LYS A 1 139 ? 3.375 -1.950 -28.969 1.00 82.38 139 LYS A N 1
ATOM 1130 C CA . LYS A 1 139 ? 3.077 -2.229 -30.380 1.00 82.38 139 LYS A CA 1
ATOM 1131 C C . LYS A 1 139 ? 2.338 -1.027 -30.978 1.00 82.38 139 LYS A C 1
ATOM 1133 O O . LYS A 1 139 ? 1.378 -0.539 -30.389 1.00 82.38 139 LYS A O 1
ATOM 1138 N N . ASN A 1 140 ? 2.817 -0.549 -32.127 1.00 77.12 140 ASN A N 1
ATOM 1139 C CA . ASN A 1 140 ? 2.310 0.624 -32.854 1.00 77.12 140 ASN A CA 1
ATOM 1140 C C . ASN A 1 140 ? 2.390 1.967 -32.103 1.00 77.12 140 ASN A C 1
ATOM 1142 O O . ASN A 1 140 ? 1.812 2.948 -32.556 1.00 77.12 140 ASN A O 1
ATOM 1146 N N . LYS A 1 141 ? 3.114 2.045 -30.981 1.00 79.62 141 LYS A N 1
ATOM 1147 C CA . LYS A 1 141 ? 3.372 3.314 -30.292 1.00 79.62 141 LYS A CA 1
ATOM 1148 C C . LYS A 1 141 ? 4.754 3.817 -30.676 1.00 79.62 141 LYS A C 1
ATOM 1150 O O . LYS A 1 141 ? 5.763 3.209 -30.326 1.00 79.62 141 LYS A O 1
ATOM 1155 N N . THR A 1 142 ? 4.806 4.937 -31.380 1.00 77.12 142 THR A N 1
ATOM 1156 C CA . THR A 1 142 ? 6.049 5.665 -31.639 1.00 77.12 142 THR A CA 1
ATOM 1157 C C . THR A 1 142 ? 6.256 6.725 -30.567 1.00 77.12 142 THR A C 1
ATOM 1159 O O . THR A 1 142 ? 5.303 7.351 -30.108 1.00 77.12 142 THR A O 1
ATOM 1162 N N . HIS A 1 143 ? 7.508 6.953 -30.170 1.00 77.00 143 HIS A N 1
ATOM 1163 C CA . HIS A 1 143 ? 7.839 8.130 -29.370 1.00 77.00 143 HIS A CA 1
ATOM 1164 C C . HIS A 1 143 ? 7.431 9.404 -30.116 1.00 77.00 143 HIS A C 1
ATOM 1166 O O . HIS A 1 143 ? 7.593 9.470 -31.341 1.00 77.00 143 HIS A O 1
ATOM 1172 N N . THR A 1 144 ? 6.949 10.399 -29.368 1.00 85.38 144 THR A N 1
ATOM 1173 C CA . THR A 1 144 ? 6.663 11.736 -29.898 1.00 85.38 144 THR A CA 1
ATOM 1174 C C . THR A 1 144 ? 7.918 12.333 -30.536 1.00 85.38 144 THR A C 1
ATOM 1176 O O . THR A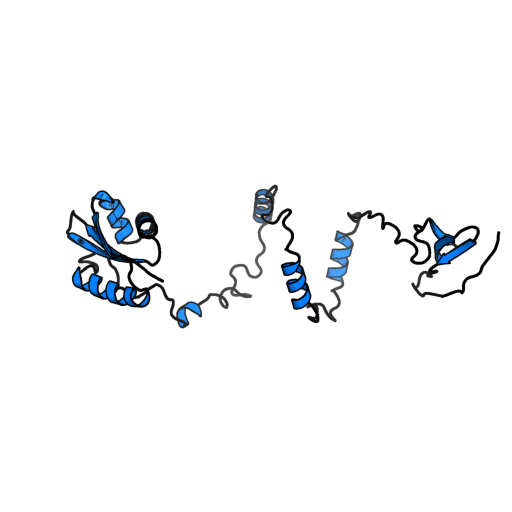 1 144 ? 9.044 11.962 -30.186 1.00 85.38 144 THR A O 1
ATOM 1179 N N . GLU A 1 145 ? 7.737 13.252 -31.484 1.00 85.00 145 GLU A N 1
ATOM 1180 C CA . GLU A 1 145 ? 8.857 13.935 -32.145 1.00 85.00 145 GLU A CA 1
ATOM 1181 C C . GLU A 1 145 ? 9.769 14.638 -31.136 1.00 85.00 145 GLU A C 1
ATOM 1183 O O . GLU A 1 145 ? 10.990 14.506 -31.203 1.00 85.00 145 GLU A O 1
ATOM 1188 N N . GLU A 1 146 ? 9.180 15.287 -30.133 1.00 82.12 146 GLU A N 1
ATOM 1189 C CA . GLU A 1 146 ? 9.898 15.944 -29.038 1.00 82.12 146 GLU A CA 1
ATOM 1190 C C . GLU A 1 146 ? 10.745 14.954 -28.231 1.00 82.12 146 GLU A C 1
ATOM 1192 O O . GLU A 1 146 ? 11.943 15.169 -28.038 1.00 82.12 146 GLU A O 1
ATOM 1197 N N . ALA A 1 147 ? 10.167 13.815 -27.827 1.00 82.81 147 ALA A N 1
ATOM 1198 C CA . ALA A 1 147 ? 10.899 12.781 -27.100 1.00 82.81 147 ALA A CA 1
ATOM 1199 C C . ALA A 1 147 ? 12.028 12.182 -27.952 1.00 82.81 147 ALA A C 1
ATOM 1201 O O . ALA A 1 147 ? 13.107 11.874 -27.441 1.00 82.81 147 ALA A O 1
ATOM 1202 N N . ARG A 1 148 ? 11.810 12.029 -29.264 1.00 85.56 148 ARG A N 1
ATOM 1203 C CA . ARG A 1 148 ? 12.834 11.537 -30.191 1.00 85.56 148 ARG A CA 1
ATOM 1204 C C . ARG A 1 148 ? 13.977 12.530 -30.356 1.00 85.56 148 ARG A C 1
ATOM 1206 O O . ARG A 1 148 ? 15.137 12.113 -30.330 1.00 85.56 148 ARG A O 1
ATOM 1213 N N . LYS A 1 149 ? 13.660 13.818 -30.480 1.00 86.38 149 LYS A N 1
ATOM 1214 C CA . LYS A 1 149 ? 14.642 14.900 -30.568 1.00 86.38 149 LYS A CA 1
ATOM 1215 C C . LYS A 1 149 ? 15.488 14.972 -29.298 1.00 86.38 149 LYS A C 1
ATOM 1217 O O . LYS A 1 149 ? 16.710 14.905 -29.397 1.00 86.38 149 LYS A O 1
ATOM 1222 N N . LEU A 1 150 ? 14.855 14.935 -28.126 1.00 90.25 150 LEU A N 1
ATOM 1223 C CA . LEU A 1 150 ? 15.544 14.906 -26.834 1.00 90.25 150 LEU A CA 1
ATOM 1224 C C . LEU A 1 150 ? 16.482 13.695 -26.711 1.00 90.25 150 LEU A C 1
ATOM 1226 O O . LEU A 1 150 ? 17.651 13.831 -26.357 1.00 90.25 150 LEU A O 1
ATOM 1230 N N . MET A 1 151 ? 16.004 12.493 -27.055 1.00 85.56 151 MET A N 1
ATOM 1231 C CA . MET A 1 151 ? 16.841 11.288 -27.042 1.00 85.56 151 MET A CA 1
ATOM 1232 C C . MET A 1 151 ? 18.030 11.381 -28.009 1.00 85.56 151 MET A C 1
ATOM 1234 O O . MET A 1 151 ? 19.092 10.827 -27.718 1.00 85.56 151 MET A O 1
ATOM 1238 N N . SER A 1 152 ? 17.861 12.050 -29.152 1.00 88.00 152 SER A N 1
ATOM 1239 C CA . SER A 1 152 ? 18.931 12.287 -30.125 1.00 88.00 152 SER A CA 1
ATOM 1240 C C . SER A 1 152 ? 19.969 13.273 -29.587 1.00 88.00 152 SER A C 1
ATOM 1242 O O . SER A 1 152 ? 21.164 12.985 -29.625 1.00 88.00 152 SER A O 1
ATOM 1244 N N . GLU A 1 153 ? 19.527 14.402 -29.035 1.00 89.75 153 GLU A N 1
ATOM 1245 C CA . GLU A 1 153 ? 20.390 15.418 -28.422 1.00 89.75 153 GLU A CA 1
ATOM 1246 C C . GLU A 1 153 ? 21.202 14.833 -27.264 1.00 89.75 153 GLU A C 1
ATOM 1248 O O . GLU A 1 153 ? 22.423 14.966 -27.240 1.00 89.75 153 GLU A O 1
ATOM 1253 N N . LEU A 1 154 ? 20.563 14.059 -26.381 1.00 86.38 154 LEU A N 1
ATOM 1254 C CA . LEU A 1 154 ? 21.227 13.383 -25.264 1.00 86.38 154 LEU A CA 1
ATOM 1255 C C . LEU A 1 154 ? 22.286 12.360 -25.694 1.00 86.38 154 LEU A C 1
ATOM 1257 O O . LEU A 1 154 ? 23.162 12.025 -24.890 1.00 86.38 154 LEU A O 1
ATOM 1261 N N . LYS A 1 155 ? 22.185 11.808 -26.908 1.00 85.62 155 LYS A N 1
ATOM 1262 C CA . LYS A 1 155 ? 23.144 10.837 -27.461 1.00 85.62 155 LYS A CA 1
ATOM 1263 C C . LYS A 1 155 ? 24.226 11.493 -28.312 1.00 85.62 155 LYS A C 1
ATOM 1265 O O . LYS A 1 155 ? 25.258 10.865 -28.555 1.00 85.62 155 LYS A O 1
ATOM 1270 N N . LYS A 1 156 ? 24.019 12.730 -28.765 1.00 86.69 156 LYS A N 1
ATOM 1271 C CA . LYS A 1 156 ? 24.967 13.443 -29.621 1.00 86.69 156 LYS A CA 1
ATOM 1272 C C . LYS A 1 156 ? 26.297 13.610 -28.878 1.00 86.69 156 LYS A C 1
ATOM 1274 O O . LYS A 1 156 ? 26.333 14.037 -27.731 1.00 86.69 156 LYS A O 1
ATOM 1279 N N . GLY A 1 157 ? 27.391 13.199 -29.516 1.00 80.62 157 GLY A N 1
ATOM 1280 C CA . GLY A 1 157 ? 28.742 13.285 -28.947 1.00 80.62 157 GLY A CA 1
ATOM 1281 C C . GLY A 1 157 ? 29.121 12.185 -27.949 1.00 80.62 157 GLY A C 1
ATOM 1282 O O . GLY A 1 157 ? 30.298 12.069 -27.614 1.00 80.62 157 GLY A O 1
ATOM 1283 N N . LYS A 1 158 ? 28.190 11.324 -27.512 1.00 82.06 158 LYS A N 1
ATOM 1284 C CA . LYS A 1 158 ? 28.537 10.202 -26.628 1.00 82.06 158 LYS A CA 1
ATOM 1285 C C . LYS A 1 158 ? 29.176 9.070 -27.440 1.00 82.06 158 LYS A C 1
ATOM 1287 O O . LYS A 1 158 ? 28.561 8.594 -28.399 1.00 82.06 158 LYS A O 1
ATOM 1292 N N . PRO A 1 159 ? 30.396 8.619 -27.094 1.00 81.94 159 PRO A N 1
ATOM 1293 C CA . PRO A 1 159 ? 31.019 7.506 -27.791 1.00 81.94 159 PRO A CA 1
ATOM 1294 C C . PRO A 1 159 ? 30.204 6.229 -27.570 1.00 81.94 159 PRO A C 1
ATOM 1296 O O . PRO A 1 159 ? 29.709 5.968 -26.474 1.00 81.94 159 PRO A O 1
ATOM 1299 N N . SER A 1 160 ? 30.083 5.413 -28.617 1.00 82.25 160 SER A N 1
ATOM 1300 C CA . SER A 1 160 ? 29.580 4.047 -28.463 1.00 82.25 160 SER A CA 1
ATOM 1301 C C . SER A 1 160 ? 30.476 3.281 -27.486 1.00 82.25 160 SER A C 1
ATOM 1303 O O . SER A 1 160 ? 31.695 3.451 -27.503 1.00 82.25 160 SER A O 1
ATOM 1305 N N . SER A 1 161 ? 29.899 2.381 -26.688 1.00 78.88 161 SER A N 1
ATOM 1306 C CA . SER A 1 161 ? 30.658 1.467 -25.818 1.00 78.88 161 SER A CA 1
ATOM 1307 C C . SER A 1 161 ? 31.629 0.558 -26.591 1.00 78.88 161 SER A C 1
ATOM 1309 O O . SER A 1 161 ? 32.566 0.008 -26.008 1.00 78.88 161 SER A O 1
ATOM 1311 N N . PHE A 1 162 ? 31.414 0.436 -27.904 1.00 79.19 162 PHE A N 1
ATOM 1312 C CA . PHE A 1 162 ? 32.256 -0.281 -28.860 1.00 79.19 162 PHE A CA 1
ATOM 1313 C C . PHE A 1 162 ? 33.210 0.625 -29.655 1.00 79.19 162 PHE A C 1
ATOM 1315 O O . PHE A 1 162 ? 33.889 0.147 -30.562 1.00 79.19 162 PHE A O 1
ATOM 1322 N N . LYS A 1 163 ? 33.300 1.928 -29.351 1.00 80.50 163 LYS A N 1
ATOM 1323 C CA . LYS A 1 163 ? 34.252 2.819 -30.030 1.00 80.50 163 LYS A CA 1
ATOM 1324 C C . LYS A 1 163 ? 35.680 2.301 -29.806 1.00 80.50 163 LYS A C 1
ATOM 1326 O O . LYS A 1 163 ? 36.117 2.180 -28.667 1.00 80.50 163 LYS A O 1
ATOM 1331 N N . GLY A 1 164 ? 36.379 1.985 -30.897 1.00 78.19 164 GLY A N 1
ATOM 1332 C CA . GLY A 1 164 ? 37.754 1.470 -30.869 1.00 78.19 164 GLY A CA 1
ATOM 1333 C C . GLY A 1 164 ? 37.899 -0.014 -30.511 1.00 78.19 164 GLY A C 1
ATOM 1334 O O . GLY A 1 164 ? 39.023 -0.490 -30.414 1.00 78.19 164 GLY A O 1
ATOM 1335 N N . LYS A 1 165 ? 36.803 -0.763 -30.329 1.00 83.06 165 LYS A N 1
ATOM 1336 C CA . LYS A 1 165 ? 36.849 -2.206 -30.048 1.00 83.06 165 LYS A CA 1
ATOM 1337 C C . LYS A 1 165 ? 36.497 -3.001 -31.303 1.00 83.06 165 LYS A C 1
ATOM 1339 O O . LYS A 1 165 ? 35.449 -2.770 -31.903 1.00 83.06 165 LYS A O 1
ATOM 1344 N N . ALA A 1 166 ? 37.346 -3.955 -31.677 1.00 82.88 166 ALA A N 1
ATOM 1345 C CA . ALA A 1 166 ? 37.016 -4.943 -32.698 1.00 82.88 166 ALA A CA 1
ATOM 1346 C C . ALA A 1 166 ? 36.167 -6.071 -32.089 1.00 82.88 166 ALA A C 1
ATOM 1348 O O . ALA A 1 166 ? 36.364 -6.458 -30.937 1.00 82.88 166 ALA A O 1
ATOM 1349 N N . HIS A 1 167 ? 35.222 -6.609 -32.860 1.00 80.12 167 HIS A N 1
ATOM 1350 C CA . HIS A 1 167 ? 34.540 -7.849 -32.484 1.00 80.12 167 HIS A CA 1
ATOM 1351 C C . HIS A 1 167 ? 35.526 -9.022 -32.492 1.00 80.12 167 HIS A C 1
ATOM 1353 O O . HIS A 1 167 ? 36.415 -9.064 -33.344 1.00 80.12 167 HIS A O 1
ATOM 1359 N N . THR A 1 168 ? 35.332 -9.986 -31.589 1.00 87.56 168 THR A N 1
ATOM 1360 C CA . THR A 1 168 ? 36.072 -11.254 -31.610 1.00 87.56 168 THR A CA 1
ATOM 1361 C C . THR A 1 168 ? 35.735 -12.047 -32.872 1.00 87.56 168 THR A C 1
ATOM 1363 O O . THR A 1 168 ? 34.613 -11.958 -33.380 1.00 87.56 168 THR A O 1
ATOM 1366 N N . GLU A 1 169 ? 36.682 -12.846 -33.370 1.00 86.56 169 GLU A N 1
ATOM 1367 C CA . GLU A 1 169 ? 36.455 -13.704 -34.544 1.00 86.56 169 GLU A CA 1
ATOM 1368 C C . GLU A 1 169 ? 35.288 -14.673 -34.325 1.00 86.56 169 GLU A C 1
ATOM 1370 O O . GLU A 1 169 ? 34.431 -14.817 -35.191 1.00 86.56 169 GLU A O 1
ATOM 1375 N N . GLU A 1 170 ? 35.156 -15.225 -33.118 1.00 86.62 170 GLU A N 1
ATOM 1376 C CA . GLU A 1 170 ? 34.016 -16.066 -32.744 1.00 86.62 170 GLU A CA 1
ATOM 1377 C C . GLU A 1 170 ? 32.672 -15.323 -32.881 1.00 86.62 170 GLU A C 1
ATOM 1379 O O . GLU A 1 170 ? 31.693 -15.865 -33.396 1.00 86.62 170 GLU A O 1
ATOM 1384 N N . SER A 1 171 ? 32.604 -14.055 -32.457 1.00 84.81 171 SER A N 1
ATOM 1385 C CA . SER A 1 171 ? 31.384 -13.252 -32.586 1.00 84.81 171 SER A CA 1
ATOM 1386 C C . SER A 1 171 ? 31.085 -12.896 -34.043 1.00 84.81 171 SER A C 1
ATOM 1388 O O . SER A 1 171 ? 29.910 -12.839 -34.416 1.00 84.81 171 SER A O 1
ATOM 1390 N N . LYS A 1 172 ? 32.116 -12.652 -34.862 1.00 87.00 172 LYS A N 1
ATOM 1391 C CA . LYS A 1 172 ? 31.961 -12.424 -36.306 1.00 87.00 172 LYS A CA 1
ATOM 1392 C C . LYS A 1 172 ? 31.418 -13.672 -36.994 1.00 87.00 172 LYS A C 1
ATOM 1394 O O . LYS A 1 172 ? 30.486 -13.557 -37.786 1.00 87.00 172 LYS A O 1
ATOM 1399 N N . GLU A 1 173 ? 31.934 -14.844 -36.639 1.00 86.19 173 GLU A N 1
ATOM 1400 C CA . GLU A 1 173 ? 31.502 -16.117 -37.209 1.00 86.19 173 GLU A CA 1
ATOM 1401 C C . GLU A 1 173 ? 30.061 -16.463 -36.818 1.00 86.19 173 GLU A C 1
ATOM 1403 O O . GLU A 1 173 ? 29.253 -16.786 -37.685 1.00 86.19 173 GLU A O 1
ATOM 1408 N N . LYS A 1 174 ? 29.675 -16.284 -35.547 1.00 87.69 174 LYS A N 1
ATOM 1409 C CA . LYS A 1 174 ? 28.276 -16.466 -35.112 1.00 87.69 174 LYS A CA 1
ATOM 1410 C C . LYS A 1 174 ? 27.309 -15.573 -35.889 1.00 87.69 174 LYS A C 1
ATOM 1412 O O . LYS A 1 174 ? 26.258 -16.038 -36.325 1.00 87.69 174 LYS A O 1
ATOM 1417 N N . ASN A 1 175 ? 27.675 -14.307 -36.099 1.00 84.00 175 ASN A N 1
ATOM 1418 C CA . ASN A 1 175 ? 26.878 -13.388 -36.910 1.00 84.00 175 ASN A CA 1
ATOM 1419 C C . ASN A 1 175 ? 26.832 -13.822 -38.382 1.00 84.00 175 ASN A C 1
ATOM 1421 O O . ASN A 1 175 ? 25.769 -13.757 -38.996 1.00 84.00 175 ASN A O 1
ATOM 1425 N N . ARG A 1 176 ? 27.955 -14.291 -38.946 1.00 85.94 176 ARG A N 1
ATOM 1426 C CA . ARG A 1 176 ? 28.014 -14.822 -40.315 1.00 85.94 176 ARG A CA 1
ATOM 1427 C C . ARG A 1 176 ? 27.033 -15.978 -40.481 1.00 85.94 176 ARG A C 1
ATOM 1429 O O . ARG A 1 176 ? 26.172 -15.905 -41.351 1.00 85.94 176 ARG A O 1
ATOM 1436 N N . VAL A 1 177 ? 27.124 -16.989 -39.618 1.00 85.31 177 VAL A N 1
ATOM 1437 C CA . VAL A 1 177 ? 26.268 -18.182 -39.653 1.00 85.31 177 VAL A CA 1
ATOM 1438 C C . VAL A 1 177 ? 24.794 -17.820 -39.486 1.00 85.31 177 VAL A C 1
ATOM 1440 O O . VAL A 1 177 ? 23.965 -18.302 -40.250 1.00 85.31 177 VAL A O 1
ATOM 1443 N N . ALA A 1 178 ? 24.461 -16.917 -38.560 1.00 79.50 178 ALA A N 1
ATOM 1444 C CA . ALA A 1 178 ? 23.082 -16.471 -38.351 1.00 79.50 178 ALA A CA 1
ATOM 1445 C C . ALA A 1 178 ? 22.473 -15.751 -39.571 1.00 79.50 178 ALA A C 1
ATOM 1447 O O . ALA A 1 178 ? 21.253 -15.725 -39.724 1.00 79.50 178 ALA A O 1
ATOM 1448 N N . HIS A 1 179 ? 23.305 -15.154 -40.428 1.00 77.31 179 HIS A N 1
ATOM 1449 C CA . HIS A 1 179 ? 22.873 -14.460 -41.641 1.00 77.31 179 HIS A CA 1
ATOM 1450 C C . HIS A 1 179 ? 22.968 -15.312 -42.914 1.00 77.31 179 HIS A C 1
ATOM 1452 O O . HIS A 1 179 ? 22.474 -14.884 -43.960 1.00 77.31 179 HIS A O 1
ATOM 1458 N N . LEU A 1 180 ? 23.548 -16.515 -42.854 1.00 81.75 180 LEU A N 1
ATOM 1459 C CA . LEU A 1 180 ? 23.523 -17.451 -43.976 1.00 81.75 180 LEU A CA 1
ATOM 1460 C C . LEU A 1 180 ? 22.079 -17.896 -44.240 1.00 81.75 180 LEU A C 1
ATOM 1462 O O . LEU A 1 180 ? 21.374 -18.352 -43.346 1.00 81.75 180 LEU A O 1
ATOM 1466 N N . GLY A 1 181 ? 21.622 -17.727 -45.481 1.00 65.88 181 GLY A N 1
ATOM 1467 C CA . GLY A 1 181 ? 20.270 -18.109 -45.903 1.00 65.88 181 GLY A CA 1
ATOM 1468 C C . GLY A 1 181 ? 19.155 -17.138 -45.497 1.00 65.88 181 GLY A C 1
ATOM 1469 O O . GLY A 1 181 ? 18.025 -17.286 -45.960 1.00 65.88 181 GLY A O 1
ATOM 1470 N N . VAL A 1 182 ? 19.447 -16.100 -44.706 1.00 70.75 182 VAL A N 1
ATOM 1471 C CA . VAL A 1 182 ? 18.465 -15.062 -44.375 1.00 70.75 182 VAL A CA 1
ATOM 1472 C C . VAL A 1 182 ? 18.469 -14.002 -45.474 1.00 70.75 182 VAL A C 1
ATOM 1474 O O . VAL A 1 182 ? 19.388 -13.192 -45.591 1.00 70.75 182 VAL A O 1
ATOM 1477 N N . SER A 1 183 ? 17.414 -13.985 -46.288 1.00 60.62 183 SER A N 1
ATOM 1478 C CA . SER A 1 183 ? 17.177 -12.877 -47.218 1.00 60.62 183 SER A CA 1
ATOM 1479 C C . SER A 1 183 ? 16.893 -11.597 -46.418 1.00 60.62 183 SER A C 1
ATOM 1481 O O . SER A 1 183 ? 16.037 -11.633 -45.531 1.00 60.62 183 SER A O 1
ATOM 1483 N N . PRO A 1 184 ? 17.549 -10.455 -46.702 1.00 59.47 184 PRO A N 1
ATOM 1484 C CA . PRO A 1 184 ? 17.215 -9.192 -46.054 1.00 59.47 184 PRO A CA 1
ATOM 1485 C C . PRO A 1 184 ? 15.720 -8.893 -46.216 1.00 59.47 184 PRO A C 1
ATOM 1487 O O . PRO A 1 184 ? 15.212 -8.879 -47.337 1.00 59.47 184 PRO A O 1
ATOM 1490 N N . SER A 1 185 ? 15.019 -8.635 -45.108 1.00 52.16 185 SER A N 1
ATOM 1491 C CA . SER A 1 185 ? 13.576 -8.330 -45.104 1.00 52.16 185 SER A CA 1
ATOM 1492 C C . SER A 1 185 ? 13.230 -7.123 -45.978 1.00 52.16 185 SER A C 1
ATOM 1494 O O . SER A 1 185 ? 12.163 -7.063 -46.578 1.00 52.16 185 SER A O 1
ATOM 1496 N N . ASN A 1 186 ? 14.183 -6.205 -46.134 1.00 51.16 186 ASN A N 1
ATOM 1497 C CA . ASN A 1 186 ? 14.159 -5.203 -47.179 1.00 51.16 186 ASN A CA 1
ATOM 1498 C C . ASN A 1 186 ? 14.851 -5.739 -48.440 1.00 51.16 186 ASN A C 1
ATOM 1500 O O . ASN A 1 186 ? 15.986 -5.361 -48.740 1.00 51.16 186 ASN A O 1
ATOM 1504 N N . LYS A 1 187 ? 14.096 -6.429 -49.303 1.00 46.72 187 LYS A N 1
ATOM 1505 C CA . LYS A 1 187 ? 14.193 -6.153 -50.750 1.00 46.72 187 LYS A CA 1
ATOM 1506 C C . LYS A 1 187 ? 13.623 -4.752 -51.003 1.00 46.72 187 LYS A C 1
ATOM 1508 O O . LYS A 1 187 ? 12.657 -4.564 -51.731 1.00 46.72 187 LYS A O 1
ATOM 1513 N N . GLY A 1 188 ? 14.194 -3.757 -50.328 1.00 43.53 188 GLY A N 1
ATOM 1514 C CA . GLY A 1 188 ? 13.879 -2.370 -50.557 1.00 43.53 188 GLY A CA 1
ATOM 1515 C C . GLY A 1 188 ? 14.388 -2.059 -51.946 1.00 43.53 188 GLY A C 1
ATOM 1516 O O . GLY A 1 188 ? 15.597 -1.943 -52.157 1.00 43.53 188 GLY A O 1
ATOM 1517 N N . ILE A 1 189 ? 13.456 -1.939 -52.884 1.00 43.03 189 ILE A N 1
ATOM 1518 C CA . ILE A 1 189 ? 13.554 -0.989 -53.980 1.00 43.03 189 ILE A CA 1
ATOM 1519 C C . ILE A 1 189 ? 14.132 0.278 -53.344 1.00 43.03 189 ILE A C 1
ATOM 1521 O O . ILE A 1 189 ? 13.440 1.007 -52.638 1.00 43.03 189 ILE A O 1
ATOM 1525 N N . ARG A 1 190 ? 15.443 0.502 -53.477 1.00 45.44 190 ARG A N 1
ATOM 1526 C CA . ARG A 1 190 ? 15.983 1.830 -53.218 1.00 45.44 190 ARG A CA 1
ATOM 1527 C C . ARG A 1 190 ? 15.383 2.653 -54.340 1.00 45.44 190 ARG A C 1
ATOM 1529 O O . ARG A 1 190 ? 15.911 2.587 -55.449 1.00 45.44 190 ARG A O 1
ATOM 1536 N N . SER A 1 191 ? 14.261 3.329 -54.088 1.00 44.91 191 SER A N 1
ATOM 1537 C CA . SER A 1 191 ? 13.701 4.289 -55.034 1.00 44.91 191 SER A CA 1
ATOM 1538 C C . SER A 1 191 ? 14.867 5.169 -55.472 1.00 44.91 191 SER A C 1
ATOM 1540 O O . SER A 1 191 ? 15.523 5.758 -54.603 1.00 44.91 191 SER A O 1
ATOM 1542 N N . PRO A 1 192 ? 15.255 5.158 -56.758 1.00 52.12 192 PRO A N 1
ATOM 1543 C CA . PRO A 1 192 ? 16.471 5.828 -57.166 1.00 52.12 192 PRO A CA 1
ATOM 1544 C C . PRO A 1 192 ? 16.329 7.302 -56.811 1.00 52.12 192 PRO A C 1
ATOM 1546 O O . PRO A 1 192 ? 15.406 7.950 -57.301 1.00 52.12 192 PRO A O 1
ATOM 1549 N N . HIS A 1 193 ? 17.212 7.831 -55.956 1.00 49.56 193 HIS A N 1
ATOM 1550 C CA . HIS A 1 193 ? 17.202 9.264 -55.672 1.00 49.56 193 HIS A CA 1
ATOM 1551 C C . HIS A 1 193 ? 17.263 10.017 -57.010 1.00 49.56 193 HIS A C 1
ATOM 1553 O O . HIS A 1 193 ? 18.161 9.716 -57.818 1.00 49.56 193 HIS A O 1
ATOM 1559 N N . PRO A 1 194 ? 16.305 10.926 -57.267 1.00 53.25 194 PRO A N 1
ATOM 1560 C CA . PRO A 1 194 ? 16.231 11.637 -58.529 1.00 53.25 194 PRO A CA 1
ATOM 1561 C C . PRO A 1 194 ? 17.512 12.439 -58.745 1.00 53.25 194 PRO A C 1
ATOM 1563 O O . PRO A 1 194 ? 18.191 12.846 -57.799 1.00 53.25 194 PRO A O 1
ATOM 1566 N N . CYS A 1 195 ? 17.893 12.619 -60.007 1.00 48.47 195 CYS A N 1
ATOM 1567 C CA . CYS A 1 195 ? 19.045 13.443 -60.342 1.00 48.47 195 CYS A CA 1
ATOM 1568 C C . CYS A 1 195 ? 18.831 14.874 -59.806 1.00 48.47 195 CYS A C 1
ATOM 1570 O O . CYS A 1 195 ? 17.826 15.478 -60.167 1.00 48.47 195 CYS A O 1
ATOM 1572 N N . PRO A 1 196 ? 19.762 15.454 -59.027 1.00 45.62 196 PRO A N 1
ATOM 1573 C CA . PRO A 1 196 ? 19.598 16.806 -58.481 1.00 45.62 196 PRO A CA 1
ATOM 1574 C C . PRO A 1 196 ? 19.596 17.907 -59.556 1.00 45.62 196 PRO A C 1
ATOM 1576 O O . PRO A 1 196 ? 19.260 19.040 -59.251 1.00 45.62 196 PRO A O 1
ATOM 1579 N N . ILE A 1 197 ? 19.959 17.577 -60.803 1.00 46.31 197 ILE A N 1
ATOM 1580 C C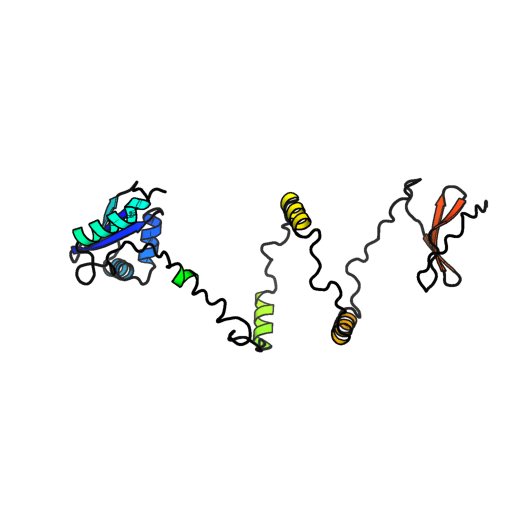A . ILE A 1 197 ? 19.980 18.513 -61.939 1.00 46.31 197 ILE A CA 1
ATOM 1581 C C . ILE A 1 197 ? 18.682 18.436 -62.761 1.00 46.31 197 ILE A C 1
ATOM 1583 O O . ILE A 1 197 ? 18.214 19.450 -63.257 1.00 46.31 197 ILE A O 1
ATOM 1587 N N . CYS A 1 198 ? 18.096 17.243 -62.937 1.00 51.03 198 CYS A N 1
ATOM 1588 C CA . CYS A 1 198 ? 16.984 17.048 -63.882 1.00 51.03 198 CYS A CA 1
ATOM 1589 C C . CYS A 1 198 ? 15.789 16.244 -63.347 1.00 51.03 198 CYS A C 1
ATOM 1591 O O . CYS A 1 198 ? 14.871 15.944 -64.104 1.00 51.03 198 CYS A O 1
ATOM 1593 N N . GLY A 1 199 ? 15.794 15.822 -62.081 1.00 52.50 199 GLY A N 1
ATOM 1594 C CA . GLY A 1 199 ? 14.656 15.163 -61.428 1.00 52.50 199 GLY A CA 1
ATOM 1595 C C . GLY A 1 199 ? 14.339 13.726 -61.877 1.00 52.50 199 GLY A C 1
ATOM 1596 O O . GLY A 1 199 ? 13.582 13.034 -61.203 1.00 52.50 199 GLY A O 1
ATOM 1597 N N . LYS A 1 200 ? 14.920 13.222 -62.975 1.00 56.09 200 LYS A N 1
ATOM 1598 C CA . LYS A 1 200 ? 14.631 11.870 -63.497 1.00 56.09 200 LYS A CA 1
ATOM 1599 C C . LYS A 1 200 ? 15.293 10.762 -62.657 1.00 56.09 200 LYS A C 1
ATOM 1601 O O . LYS A 1 200 ? 16.409 10.928 -62.150 1.00 56.09 200 LYS A O 1
ATOM 1606 N N . GLN A 1 201 ? 14.605 9.622 -62.520 1.00 54.97 201 GLN A N 1
ATOM 1607 C CA . GLN A 1 201 ? 15.082 8.431 -61.798 1.00 54.97 201 GLN A CA 1
ATOM 1608 C C . GLN A 1 201 ? 16.215 7.718 -62.563 1.00 54.97 201 GLN A C 1
ATOM 1610 O O . GLN A 1 201 ? 16.255 7.737 -63.794 1.00 54.97 201 GLN A O 1
ATOM 1615 N N . ARG A 1 202 ? 17.153 7.080 -61.845 1.00 54.16 202 ARG A N 1
ATOM 1616 C CA . ARG A 1 202 ? 18.252 6.301 -62.455 1.00 54.16 202 ARG A CA 1
ATOM 1617 C C . ARG A 1 202 ? 17.679 5.048 -63.115 1.00 54.16 202 ARG A C 1
ATOM 1619 O O . ARG A 1 202 ? 17.005 4.288 -62.428 1.00 54.16 202 ARG A O 1
ATOM 1626 N N . LYS A 1 203 ? 17.959 4.832 -64.404 1.00 52.84 203 LYS A N 1
ATOM 1627 C CA . LYS A 1 203 ? 17.307 3.761 -65.165 1.00 52.84 203 LYS A CA 1
ATOM 1628 C C . LYS A 1 203 ? 18.039 2.415 -65.109 1.00 52.84 203 LYS A C 1
ATOM 1630 O O . LYS A 1 203 ? 17.363 1.430 -64.857 1.00 52.84 203 LYS A O 1
ATOM 1635 N N . GLU A 1 204 ? 19.373 2.327 -65.224 1.00 53.28 204 GLU A N 1
ATOM 1636 C CA . GLU A 1 204 ? 20.039 1.007 -65.314 1.00 53.28 204 GLU A CA 1
ATOM 1637 C C . GLU A 1 204 ? 21.452 0.935 -64.700 1.00 53.28 204 GLU A C 1
ATOM 1639 O O . GLU A 1 204 ? 22.199 1.918 -64.618 1.00 53.28 204 GLU A O 1
ATOM 1644 N N . ARG A 1 205 ? 21.817 -0.265 -64.229 1.00 47.69 205 ARG A N 1
ATOM 1645 C CA . ARG A 1 205 ? 23.133 -0.594 -63.659 1.00 47.69 205 ARG A CA 1
ATOM 1646 C C . ARG A 1 205 ? 24.039 -1.128 -64.774 1.00 47.69 205 ARG A C 1
ATOM 1648 O O . ARG A 1 205 ? 23.698 -2.122 -65.398 1.00 47.69 205 ARG A O 1
ATOM 1655 N N . TYR A 1 206 ? 25.205 -0.514 -64.970 1.00 52.06 206 TYR A N 1
ATOM 1656 C CA . TYR A 1 206 ? 26.194 -0.934 -65.969 1.00 52.06 206 TYR A CA 1
ATOM 1657 C C . TYR A 1 206 ? 27.298 -1.788 -65.344 1.00 52.06 206 TYR A C 1
ATOM 1659 O O . TYR A 1 206 ? 27.792 -1.486 -64.250 1.00 52.06 206 TYR A O 1
ATOM 1667 N N . SER A 1 207 ? 27.689 -2.848 -66.051 1.00 50.38 207 SER A N 1
ATOM 1668 C CA . SER A 1 207 ? 28.748 -3.776 -65.657 1.00 50.38 207 SER A CA 1
ATOM 1669 C C . SER A 1 207 ? 29.509 -4.246 -66.895 1.00 50.38 207 SER A C 1
ATOM 1671 O O . SER A 1 207 ? 28.965 -5.019 -67.678 1.00 50.38 207 SER A O 1
ATOM 1673 N N . LYS A 1 208 ? 30.771 -3.829 -67.044 1.00 52.47 208 LYS A N 1
ATOM 1674 C CA . LYS A 1 208 ? 31.698 -4.334 -68.071 1.00 52.47 208 LYS A CA 1
ATOM 1675 C C . LYS A 1 208 ? 33.128 -4.318 -67.514 1.00 52.47 208 LYS A C 1
ATOM 1677 O O . LYS A 1 208 ? 33.463 -3.431 -66.731 1.00 52.47 208 LYS A O 1
ATOM 1682 N N . GLU A 1 209 ? 33.926 -5.334 -67.849 1.00 55.00 209 GLU A N 1
ATOM 1683 C CA . GLU A 1 209 ? 35.376 -5.414 -67.558 1.00 55.00 209 GLU A CA 1
ATOM 1684 C C . GLU A 1 209 ? 35.780 -5.087 -66.104 1.00 55.00 209 GLU A C 1
ATOM 1686 O O . GLU A 1 209 ? 36.740 -4.376 -65.827 1.00 55.00 209 GLU A O 1
ATOM 1691 N N . GLY A 1 210 ? 35.028 -5.600 -65.124 1.00 55.88 210 GLY A N 1
ATOM 1692 C CA . GLY A 1 210 ? 35.377 -5.448 -63.704 1.00 55.88 210 GLY A CA 1
ATOM 1693 C C . GLY A 1 210 ? 35.038 -4.087 -63.083 1.00 55.88 210 GLY A C 1
ATOM 1694 O O . GLY A 1 210 ? 35.291 -3.895 -61.889 1.00 55.88 210 GLY A O 1
ATOM 1695 N N . PHE A 1 211 ? 34.399 -3.189 -63.834 1.00 53.41 211 PHE A N 1
ATOM 1696 C CA . PHE A 1 211 ? 33.869 -1.928 -63.330 1.00 53.41 211 PHE A CA 1
ATOM 1697 C C . PHE A 1 211 ? 32.351 -1.984 -63.153 1.00 53.41 211 PHE A C 1
ATOM 1699 O O . PHE A 1 211 ? 31.613 -2.450 -64.023 1.00 53.41 211 PHE A O 1
ATOM 1706 N N . LYS A 1 212 ? 31.875 -1.475 -62.011 1.00 53.56 212 LYS A N 1
ATOM 1707 C CA . LYS A 1 212 ? 30.444 -1.294 -61.729 1.00 53.56 212 LYS A CA 1
ATOM 1708 C C . LYS A 1 212 ? 30.137 0.196 -61.661 1.00 53.56 212 LYS A C 1
ATOM 1710 O O . LYS A 1 212 ? 30.812 0.928 -60.936 1.00 53.56 212 LYS A O 1
ATOM 1715 N N . GLY A 1 213 ? 29.117 0.630 -62.395 1.00 59.72 213 GLY A N 1
ATOM 1716 C CA . GLY A 1 213 ? 28.677 2.023 -62.427 1.00 59.72 213 GLY A CA 1
ATOM 1717 C C . GLY A 1 213 ? 27.193 2.162 -62.749 1.00 59.72 213 GLY A C 1
ATOM 1718 O O . GLY A 1 213 ? 26.488 1.174 -62.961 1.00 59.72 213 GLY A O 1
ATOM 1719 N N . TYR A 1 214 ? 26.702 3.398 -62.761 1.00 54.19 214 TYR A N 1
ATOM 1720 C CA . TYR A 1 214 ? 25.321 3.703 -63.134 1.00 54.19 214 TYR A CA 1
ATOM 1721 C C . TYR A 1 214 ? 25.307 4.534 -64.414 1.00 54.19 214 TYR A C 1
ATOM 1723 O O . TYR A 1 214 ? 25.932 5.598 -64.458 1.00 54.19 214 TYR A O 1
ATOM 1731 N N . LEU A 1 215 ? 24.572 4.067 -65.423 1.00 55.47 215 LEU A N 1
ATOM 1732 C CA . LEU A 1 215 ? 24.289 4.847 -66.625 1.00 55.47 215 LEU A CA 1
ATOM 1733 C C . LEU A 1 215 ? 23.190 5.865 -66.307 1.00 55.47 215 LEU A C 1
ATOM 1735 O O . LEU A 1 215 ? 22.179 5.548 -65.673 1.00 55.47 215 LEU A O 1
ATOM 1739 N N . LYS A 1 216 ? 23.391 7.107 -66.739 1.00 55.88 216 LYS A N 1
ATOM 1740 C CA . LYS A 1 216 ? 22.374 8.156 -66.753 1.00 55.88 216 LYS A CA 1
ATOM 1741 C C . LYS A 1 216 ? 22.143 8.570 -68.197 1.00 55.88 216 LYS A C 1
ATOM 1743 O O . LYS A 1 216 ? 23.082 8.986 -68.858 1.00 55.88 216 LYS A O 1
ATOM 1748 N N . THR A 1 217 ? 20.905 8.520 -68.662 1.00 49.28 217 THR A N 1
ATOM 1749 C CA . THR A 1 217 ? 20.503 9.177 -69.908 1.00 49.28 217 THR A CA 1
ATOM 1750 C C . THR A 1 217 ? 19.915 10.546 -69.581 1.00 49.28 217 THR A C 1
ATOM 1752 O O . THR A 1 217 ? 19.039 10.670 -68.722 1.00 49.28 217 THR A O 1
ATOM 1755 N N . CYS A 1 218 ? 20.417 11.593 -70.231 1.00 43.72 218 CYS A N 1
ATOM 1756 C CA . CYS A 1 218 ? 19.862 12.942 -70.166 1.00 43.72 218 CYS A CA 1
ATOM 1757 C C . CYS A 1 218 ? 19.677 13.450 -71.600 1.00 43.72 218 CYS A C 1
ATOM 1759 O O . CYS A 1 218 ? 20.643 13.830 -72.258 1.00 43.72 218 CYS A O 1
ATOM 1761 N N . GLY A 1 219 ? 18.444 13.403 -72.112 1.00 52.53 219 GLY A N 1
ATOM 1762 C CA . GLY A 1 219 ? 18.188 13.628 -73.541 1.00 52.53 219 GLY A CA 1
ATOM 1763 C C . GLY A 1 219 ? 18.833 12.534 -74.402 1.00 52.53 219 GLY A C 1
ATOM 1764 O O . GLY A 1 219 ? 18.784 11.364 -74.027 1.00 52.53 219 GLY A O 1
ATOM 1765 N N . SER A 1 220 ? 19.470 12.921 -75.508 1.00 47.22 220 SER A N 1
ATOM 1766 C CA . SER A 1 220 ? 20.235 12.057 -76.426 1.00 47.22 220 SER A CA 1
ATOM 1767 C C . SER A 1 220 ? 21.657 11.719 -75.941 1.00 47.22 220 SER A C 1
ATOM 1769 O O . SER A 1 220 ? 22.415 11.083 -76.663 1.00 47.22 220 SER A O 1
ATOM 1771 N N . SER A 1 221 ? 22.028 12.113 -74.715 1.00 49.38 221 SER A N 1
ATOM 1772 C CA . SER A 1 221 ? 23.367 11.886 -74.153 1.00 49.38 221 SER A CA 1
ATOM 1773 C C . SER A 1 221 ? 23.362 10.851 -73.022 1.00 49.38 221 SER A C 1
ATOM 1775 O O . SER A 1 221 ? 22.496 10.867 -72.137 1.00 49.38 221 SER A O 1
ATOM 1777 N N . VAL A 1 222 ? 24.342 9.942 -73.046 1.00 55.06 222 VAL A N 1
ATOM 1778 C CA . VAL A 1 222 ? 24.560 8.905 -72.028 1.00 55.06 222 VAL A CA 1
ATOM 1779 C C . VAL A 1 222 ? 25.789 9.274 -71.194 1.00 55.06 222 VAL A C 1
ATOM 1781 O O . VAL A 1 222 ? 26.895 9.360 -71.711 1.00 55.06 222 VAL A O 1
ATOM 1784 N N . CYS A 1 223 ? 25.618 9.447 -69.884 1.00 53.78 223 CYS A N 1
ATOM 1785 C CA . CYS A 1 223 ? 26.696 9.743 -68.941 1.00 53.78 223 CYS A CA 1
ATOM 1786 C C . CYS A 1 223 ? 26.865 8.590 -67.941 1.00 53.78 223 CYS A C 1
ATOM 1788 O O . CYS A 1 223 ? 25.907 8.192 -67.274 1.00 53.78 223 CYS A O 1
ATOM 1790 N N . ILE A 1 224 ? 28.087 8.088 -67.755 1.00 55.41 224 ILE A N 1
ATOM 1791 C CA . ILE A 1 224 ? 28.394 7.105 -66.706 1.00 55.41 224 ILE A CA 1
ATOM 1792 C C . ILE A 1 224 ? 28.740 7.856 -65.420 1.00 55.41 224 ILE A C 1
ATOM 1794 O O . ILE A 1 224 ? 29.671 8.654 -65.385 1.00 55.41 224 ILE A O 1
ATOM 1798 N N . THR A 1 225 ? 28.006 7.599 -64.335 1.00 53.09 225 THR A N 1
ATOM 1799 C CA . THR A 1 225 ? 28.301 8.197 -63.024 1.00 53.09 225 THR A CA 1
ATOM 1800 C C . THR A 1 225 ? 28.72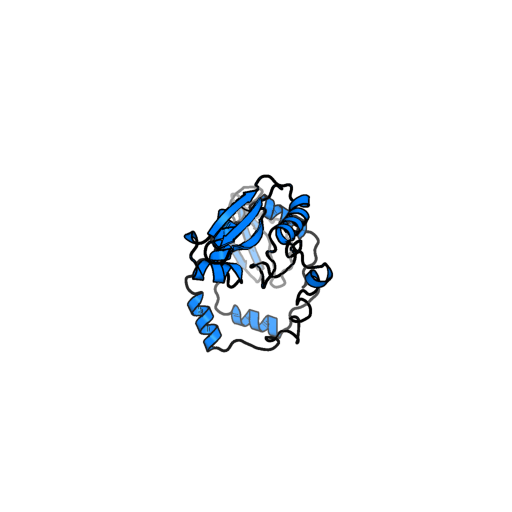8 7.135 -62.017 1.00 53.09 225 THR A C 1
ATOM 1802 O O . THR A 1 225 ? 28.005 6.170 -61.761 1.00 53.09 225 THR A O 1
ATOM 1805 N N . GLY A 1 226 ? 29.910 7.341 -61.426 1.00 52.72 226 GLY A N 1
ATOM 1806 C CA . GLY A 1 226 ? 30.448 6.518 -60.343 1.00 52.72 226 GLY A CA 1
ATOM 1807 C C . GLY A 1 226 ? 30.934 5.141 -60.791 1.00 52.72 226 GLY A C 1
ATOM 1808 O O . GLY A 1 226 ? 30.349 4.136 -60.397 1.00 52.72 226 GLY A O 1
ATOM 1809 N N . LEU A 1 227 ? 32.014 5.103 -61.575 1.00 52.12 227 LEU A N 1
ATOM 1810 C CA . LEU A 1 227 ? 32.779 3.883 -61.838 1.00 52.12 227 LEU A CA 1
ATOM 1811 C C . LEU A 1 227 ? 33.592 3.516 -60.591 1.00 52.12 227 LEU A C 1
ATOM 1813 O O . LEU A 1 227 ? 34.399 4.310 -60.106 1.00 52.12 227 LEU A O 1
ATOM 1817 N N . ARG A 1 228 ? 33.373 2.311 -60.066 1.00 52.22 228 ARG A N 1
ATOM 1818 C CA . ARG A 1 228 ? 34.203 1.723 -59.007 1.00 52.22 228 ARG A CA 1
ATOM 1819 C C . ARG A 1 228 ? 34.776 0.399 -59.492 1.00 52.22 228 ARG A C 1
ATOM 1821 O O . ARG A 1 228 ? 34.049 -0.411 -60.074 1.00 52.22 228 ARG A O 1
ATOM 1828 N N . ASN A 1 229 ? 36.065 0.184 -59.245 1.00 51.12 229 ASN A N 1
ATOM 1829 C CA . ASN A 1 229 ? 36.702 -1.119 -59.430 1.00 51.12 229 ASN A CA 1
ATOM 1830 C C . ASN A 1 229 ? 36.453 -2.021 -58.205 1.00 51.12 229 ASN A C 1
ATOM 1832 O O . ASN A 1 229 ? 35.907 -1.584 -57.188 1.00 51.12 229 ASN A O 1
ATOM 1836 N N . LYS A 1 230 ? 36.862 -3.295 -58.286 1.00 51.97 230 LYS A N 1
ATOM 1837 C CA . LYS A 1 230 ? 36.705 -4.280 -57.196 1.00 51.97 230 LYS A CA 1
ATOM 1838 C C . LYS A 1 230 ? 37.341 -3.846 -55.861 1.00 51.97 230 LYS A C 1
ATOM 1840 O O . LYS A 1 230 ? 36.874 -4.298 -54.822 1.00 51.97 230 LYS A O 1
ATOM 1845 N N . SER A 1 231 ? 38.332 -2.949 -55.870 1.00 53.69 231 SER A N 1
ATOM 1846 C CA . SER A 1 231 ? 38.969 -2.388 -54.668 1.00 53.69 231 SER A CA 1
ATOM 1847 C C . SER A 1 231 ? 38.286 -1.124 -54.123 1.00 53.69 231 SER A C 1
ATOM 1849 O O . SER A 1 231 ? 38.801 -0.491 -53.207 1.00 53.69 231 SER A O 1
ATOM 1851 N N . ASN A 1 232 ? 37.102 -0.763 -54.637 1.00 49.16 232 ASN A N 1
ATOM 1852 C CA . ASN A 1 232 ? 36.281 0.367 -54.178 1.00 49.16 232 ASN A CA 1
ATOM 1853 C C . ASN A 1 232 ? 36.930 1.759 -54.342 1.00 49.16 232 ASN A C 1
ATOM 1855 O O . ASN A 1 232 ? 36.397 2.746 -53.832 1.00 49.16 232 ASN A O 1
ATOM 1859 N N . SER A 1 233 ? 38.032 1.860 -55.089 1.00 45.53 233 SER A N 1
ATOM 1860 C CA . SER A 1 233 ? 38.643 3.145 -55.439 1.00 45.53 233 SER A CA 1
ATOM 1861 C C . SER A 1 233 ? 37.787 3.883 -56.481 1.00 45.53 233 SER A C 1
ATOM 1863 O O . SER A 1 233 ? 37.347 3.297 -57.476 1.00 45.53 233 SER A O 1
ATOM 1865 N N . LEU A 1 234 ? 37.496 5.164 -56.231 1.00 41.72 234 LEU A N 1
ATOM 1866 C CA . LEU A 1 234 ? 36.810 6.049 -57.175 1.00 41.72 234 LEU A CA 1
ATOM 1867 C C . LEU A 1 234 ? 37.846 6.612 -58.152 1.00 41.72 234 LEU A C 1
ATOM 1869 O O . LEU A 1 234 ? 38.688 7.409 -57.750 1.00 41.72 234 LEU A O 1
ATOM 1873 N N . LYS A 1 235 ? 37.757 6.255 -59.435 1.00 43.53 235 LYS A N 1
ATOM 1874 C CA . LYS A 1 235 ? 38.377 7.057 -60.497 1.00 43.53 235 LYS A CA 1
ATOM 1875 C C . LYS A 1 235 ? 37.313 7.996 -61.055 1.00 43.53 235 LYS A C 1
ATOM 1877 O O . LYS A 1 235 ? 36.328 7.544 -61.636 1.00 43.53 235 LYS A O 1
ATOM 1882 N N . PHE A 1 236 ? 37.492 9.298 -60.850 1.00 39.84 236 PHE A N 1
ATOM 1883 C CA . PHE A 1 236 ? 36.738 10.313 -61.579 1.00 39.84 236 PHE A CA 1
ATOM 1884 C C . PHE A 1 236 ? 37.355 10.397 -62.979 1.00 39.84 236 PHE A C 1
ATOM 1886 O O . PHE A 1 236 ? 38.397 11.013 -63.165 1.00 39.84 236 PHE A O 1
ATOM 1893 N N . LEU A 1 237 ? 36.763 9.707 -63.952 1.00 41.91 237 LEU A N 1
ATOM 1894 C CA . LEU A 1 237 ? 37.045 9.970 -65.360 1.00 41.91 237 LEU A CA 1
ATOM 1895 C C . LEU A 1 237 ? 36.032 11.023 -65.810 1.00 41.91 237 LEU A C 1
ATOM 1897 O O . LEU A 1 237 ? 34.829 10.848 -65.604 1.00 41.91 237 LEU A O 1
ATOM 1901 N N . GLY A 1 238 ? 36.538 12.153 -66.306 1.00 40.06 238 GLY A N 1
ATOM 1902 C CA . GLY A 1 238 ? 35.746 13.301 -66.743 1.00 40.06 238 GLY A CA 1
ATOM 1903 C C . GLY A 1 238 ? 34.651 12.924 -67.742 1.00 40.06 238 GLY A C 1
ATOM 1904 O O . GLY A 1 238 ? 34.699 11.876 -68.384 1.00 40.06 238 GLY A O 1
ATOM 1905 N N . SER A 1 239 ? 33.633 13.779 -67.847 1.00 38.19 239 SER A N 1
ATOM 1906 C CA . SER A 1 239 ? 32.482 13.581 -68.726 1.00 38.19 239 SER A CA 1
ATOM 1907 C C . SER A 1 239 ? 32.912 13.467 -70.192 1.00 38.19 239 SER A C 1
ATOM 1909 O O . SER A 1 239 ? 33.096 14.479 -70.866 1.00 38.19 239 SER A O 1
ATOM 1911 N N . ALA A 1 240 ? 33.038 12.248 -70.708 1.00 37.59 240 ALA A N 1
ATOM 1912 C CA . ALA A 1 240 ? 33.065 12.026 -72.144 1.00 37.59 240 ALA A CA 1
ATOM 1913 C C . ALA A 1 240 ? 31.635 12.220 -72.668 1.00 37.59 240 ALA A C 1
ATOM 1915 O O . ALA A 1 240 ? 30.750 11.406 -72.404 1.00 37.59 240 ALA A O 1
ATOM 1916 N N . LYS A 1 241 ? 31.395 13.343 -73.352 1.00 34.06 241 LYS A N 1
ATOM 1917 C CA . LYS A 1 241 ? 30.220 13.513 -74.208 1.00 34.06 241 LYS A CA 1
ATOM 1918 C C . LYS A 1 241 ? 30.490 12.716 -75.480 1.00 34.06 241 LYS A C 1
ATOM 1920 O O . LYS A 1 241 ? 31.231 13.184 -76.335 1.00 34.06 241 LYS A O 1
ATOM 1925 N N . THR A 1 242 ? 29.914 11.530 -75.606 1.00 34.62 242 THR A N 1
ATOM 1926 C CA . THR A 1 242 ? 29.709 10.925 -76.922 1.00 34.62 242 THR A CA 1
ATOM 1927 C C . THR A 1 242 ? 28.276 11.219 -77.346 1.00 34.62 242 THR A C 1
ATOM 1929 O O . THR A 1 242 ? 27.318 10.805 -76.690 1.00 34.62 242 THR A O 1
ATOM 1932 N N . SER A 1 243 ? 28.145 12.033 -78.391 1.00 27.95 243 SER A N 1
ATOM 1933 C CA . SER A 1 243 ? 26.923 12.163 -79.186 1.00 27.95 243 SER A CA 1
ATOM 1934 C C . SER A 1 243 ? 26.675 10.833 -79.904 1.00 27.95 243 SER A C 1
ATOM 1936 O O . SER A 1 243 ? 27.648 10.170 -80.267 1.00 27.95 243 SER A O 1
ATOM 1938 N N . LEU A 1 244 ? 25.406 10.443 -80.055 1.00 31.84 244 LEU A N 1
ATOM 1939 C CA . LEU A 1 244 ? 24.999 9.355 -80.954 1.00 31.84 244 LEU A CA 1
ATOM 1940 C C . LEU A 1 244 ? 25.482 9.613 -82.385 1.00 31.84 244 LEU A C 1
ATOM 1942 O O . LEU A 1 244 ? 25.436 10.798 -82.791 1.00 31.84 244 LEU A O 1
#

Radius of gyration: 36.78 Å; chains: 1; bounding box: 60×47×106 Å

Foldseek 3Di:
DWKKWKKKAFQVQRAIDIDIDPDPPVVVVVCLCVDPAQSVVVCVVCPVVRIDMDMDTGHDPVCRQVVSLVVCVVSVQDPPRHRDPDSGNCPVPQDPVRVVPDCPPCCPAPSNPCHVNDDDPVRVVVVVVVCPPDDPPCVVPDDDPVVVVVVVVVCPPPDDPCVVPDDDPVVVVVVVVVCVPDDPPPPPPPFAQADPVPRDGFDDWDDDDQWTWTWDDDPQWIFTPFTAGPVRDTDPDDTDTDGD

Secondary structure (DSSP, 8-state):
-EEEEEEEEETTT--EEEEEESS-HHHHHHHHHHS-SHHHHHHHHH-GGGEEEEEEEEEEHHHHHHHHHHHHHHTT-BTTTSSBSS-S---S---HHHHH--TTSTTSGGGSTTTT----HHHHHHHHHHHTTPPPTTTT-PPPHHHHHHHHHHHTTPPPTTTTPPPPHHHHHHHHHHHTT---S-----PPPPPTTT-PPP-EEEEETTEEEEEEEETTEEEEEEEE-TT--B----------

Sequence (244 aa):
MMGIIYVLQNKANGKCYVGQTIKPFNRRFRQHCQSGSYIGRALRKYKVKGFDKIIFENILEDQLDLLEQEYILKYNSIAPNGYNLTHGGKNGKFSEESKNRKPKESRVGEKNPFYGKHHTEKSKKSISEAKKGQIPWMKNKTHTEEARKLMSELKKGKPSSFKGKAHTEESKEKNRVAHLGVSPSNKGIRSPHPCPICGKQRKERYSKEGFKGYLKTCGSSVCITGLRNKSNSLKFLGSAKTSL

pLDDT: mean 76.63, std 19.41, range [27.95, 97.75]